Protein AF-A2DZ21-F1 (afdb_monomer)

Solvent-accessible surface area (backbone atoms only — not comparable to full-atom values): 14610 Å² total; per-residue (Å²): 139,81,92,77,82,85,80,80,89,77,79,64,68,68,58,52,56,53,51,53,53,52,51,54,50,20,52,50,53,37,51,51,51,54,60,37,44,77,71,43,37,62,43,46,65,75,61,48,60,78,74,46,68,87,89,44,76,90,49,50,71,54,42,56,50,52,19,24,50,53,34,34,73,74,72,30,28,34,68,45,75,46,66,68,90,70,67,92,84,60,72,46,36,32,35,78,42,71,76,56,80,78,60,90,86,55,80,74,96,55,55,74,63,52,50,50,42,52,49,55,53,50,51,52,53,47,54,25,58,80,45,78,47,43,43,45,53,68,58,54,48,54,55,40,46,75,70,71,50,58,66,75,30,90,68,54,34,60,75,68,54,49,58,56,51,39,32,59,38,27,42,30,35,80,41,80,42,90,46,99,89,56,78,41,47,35,40,30,77,15,72,44,34,60,71,72,60,30,68,67,51,48,51,53,51,53,49,39,71,72,54,80,63,67,75,76,75,76,77,89,73,82,82,81,82,85,84,78,82,85,85,80,88,78,83,85,86,81,89,134

Structure (mmCIF, N/CA/C/O backbone):
data_AF-A2DZ21-F1
#
_entry.id   AF-A2DZ21-F1
#
loop_
_atom_site.group_PDB
_atom_site.id
_atom_site.type_symbol
_atom_site.label_atom_id
_atom_site.label_alt_id
_atom_site.label_comp_id
_atom_site.label_asym_id
_atom_site.label_entity_id
_atom_site.label_seq_id
_atom_site.pdbx_PDB_ins_code
_atom_site.Cartn_x
_atom_site.Cartn_y
_atom_site.Cartn_z
_atom_site.occupancy
_atom_site.B_iso_or_equiv
_atom_site.auth_seq_id
_atom_site.auth_comp_id
_atom_site.auth_asym_id
_atom_site.auth_atom_id
_atom_site.pdbx_PDB_model_num
ATOM 1 N N . MET A 1 1 ? 34.499 -10.213 -68.257 1.00 45.97 1 MET A N 1
ATOM 2 C CA . MET A 1 1 ? 34.881 -9.469 -67.043 1.00 45.97 1 MET A CA 1
ATOM 3 C C . MET A 1 1 ? 33.578 -9.030 -66.427 1.00 45.97 1 MET A C 1
ATOM 5 O O . MET A 1 1 ? 32.872 -8.238 -67.033 1.00 45.97 1 MET A O 1
ATOM 9 N N . SER A 1 2 ? 33.196 -9.735 -65.372 1.00 48.12 2 SER A N 1
ATOM 10 C CA . SER A 1 2 ? 31.855 -9.756 -64.804 1.00 48.12 2 SER A CA 1
ATOM 11 C C . SER A 1 2 ? 31.962 -9.089 -63.439 1.00 48.12 2 SER A C 1
ATOM 13 O O . SER A 1 2 ? 32.503 -9.701 -62.523 1.00 48.12 2 SER A O 1
ATOM 15 N N . ASP A 1 3 ? 31.524 -7.838 -63.332 1.00 50.59 3 ASP A N 1
ATOM 16 C CA . ASP A 1 3 ? 31.421 -7.140 -62.050 1.00 50.59 3 ASP A CA 1
ATOM 17 C C . ASP A 1 3 ? 30.080 -7.517 -61.418 1.00 50.59 3 ASP A C 1
ATOM 19 O O . ASP A 1 3 ? 29.035 -6.959 -61.747 1.00 50.59 3 ASP A O 1
ATOM 23 N N . SER A 1 4 ? 30.117 -8.546 -60.574 1.00 53.34 4 SER A N 1
ATOM 24 C CA . SER A 1 4 ? 28.993 -9.013 -59.769 1.00 53.34 4 SER A CA 1
ATOM 25 C C . SER A 1 4 ? 29.069 -8.419 -58.363 1.00 53.34 4 SER A C 1
ATOM 27 O O . SER A 1 4 ? 29.960 -8.764 -57.590 1.00 53.34 4 SER A O 1
ATOM 29 N N . ASP A 1 5 ? 28.107 -7.545 -58.079 1.00 51.03 5 ASP A N 1
ATOM 30 C CA . ASP A 1 5 ? 27.344 -7.432 -56.833 1.00 51.03 5 ASP A CA 1
ATOM 31 C C . ASP A 1 5 ? 28.100 -7.492 -55.496 1.00 51.03 5 ASP A C 1
ATOM 33 O O . ASP A 1 5 ? 28.236 -8.537 -54.863 1.00 51.03 5 ASP A O 1
ATOM 37 N N . ALA A 1 6 ? 28.448 -6.308 -54.988 1.00 51.66 6 ALA A N 1
ATOM 38 C CA . ALA A 1 6 ? 28.613 -6.060 -53.560 1.00 51.66 6 ALA A CA 1
ATOM 39 C C . ALA A 1 6 ? 27.347 -5.364 -53.025 1.00 51.66 6 ALA A C 1
ATOM 41 O O . ALA A 1 6 ? 27.269 -4.137 -52.972 1.00 51.66 6 ALA A O 1
ATOM 42 N N . TYR A 1 7 ? 26.333 -6.148 -52.651 1.00 53.03 7 TYR A N 1
ATOM 43 C CA . TYR A 1 7 ? 25.253 -5.665 -51.788 1.00 53.03 7 TYR A CA 1
ATOM 44 C C . TYR A 1 7 ? 25.750 -5.713 -50.340 1.00 53.03 7 TYR A C 1
ATOM 46 O O . TYR A 1 7 ? 25.823 -6.777 -49.730 1.00 53.03 7 TYR A O 1
ATOM 54 N N . GLU A 1 8 ? 26.143 -4.556 -49.805 1.00 52.91 8 GLU A N 1
ATOM 55 C CA . GLU A 1 8 ? 26.471 -4.409 -48.389 1.00 52.91 8 GLU A CA 1
ATOM 56 C C . GLU A 1 8 ? 25.195 -4.429 -47.536 1.00 52.91 8 GLU A C 1
ATOM 58 O O . GLU A 1 8 ? 24.367 -3.516 -47.560 1.00 52.91 8 GLU A O 1
ATOM 63 N N . ASP A 1 9 ? 25.089 -5.497 -46.756 1.00 56.25 9 ASP A N 1
ATOM 64 C CA . ASP A 1 9 ? 24.193 -5.718 -45.630 1.00 56.25 9 ASP A CA 1
ATOM 65 C C . ASP A 1 9 ? 24.468 -4.701 -44.499 1.00 56.25 9 ASP A C 1
ATOM 67 O O . ASP A 1 9 ? 25.360 -4.881 -43.672 1.00 56.25 9 ASP A O 1
ATOM 71 N N . ARG A 1 10 ? 23.760 -3.562 -44.501 1.00 53.69 10 ARG A N 1
ATOM 72 C CA . ARG A 1 10 ? 23.851 -2.512 -43.454 1.00 53.69 10 ARG A CA 1
ATOM 73 C C . ARG A 1 10 ? 22.512 -2.212 -42.766 1.00 53.69 10 ARG A C 1
ATOM 75 O O . ARG A 1 10 ? 22.365 -1.163 -42.143 1.00 53.69 10 ARG A O 1
ATOM 82 N N . GLY A 1 11 ? 21.520 -3.092 -42.908 1.00 51.69 11 GLY A N 1
ATOM 83 C CA . GLY A 1 11 ? 20.150 -2.847 -42.441 1.00 51.69 11 GLY A CA 1
ATOM 84 C C . GLY A 1 11 ? 19.852 -3.255 -40.994 1.00 51.69 11 GLY A C 1
ATOM 85 O O . GLY A 1 11 ? 18.942 -2.685 -40.405 1.00 51.69 11 GLY A O 1
ATOM 86 N N . ASP A 1 12 ? 20.600 -4.201 -40.415 1.00 54.59 12 ASP A N 1
ATOM 87 C CA . ASP A 1 12 ? 20.153 -4.913 -39.199 1.00 54.59 12 ASP A CA 1
ATOM 88 C C . ASP A 1 12 ? 20.780 -4.397 -37.883 1.00 54.59 12 ASP A C 1
ATOM 90 O O . ASP A 1 12 ? 20.189 -4.481 -36.810 1.00 54.59 12 ASP A O 1
ATOM 94 N N . GLN A 1 13 ? 21.953 -3.755 -37.942 1.00 53.81 13 GLN A N 1
ATOM 95 C CA . GLN A 1 13 ? 22.676 -3.325 -36.729 1.00 53.81 13 GLN A CA 1
ATOM 96 C C . GLN A 1 13 ? 21.982 -2.183 -35.962 1.00 53.81 13 GLN A C 1
ATOM 98 O O . GLN A 1 13 ? 22.094 -2.090 -34.740 1.00 53.81 13 GLN A O 1
ATOM 103 N N . GLY A 1 14 ? 21.239 -1.314 -36.656 1.00 54.09 14 GLY A N 1
ATOM 104 C CA . GLY A 1 14 ? 20.561 -0.172 -36.030 1.00 54.09 14 GLY A CA 1
ATOM 105 C C . GLY A 1 14 ? 19.333 -0.556 -35.197 1.00 54.09 14 GLY A C 1
ATOM 106 O O . GLY A 1 14 ? 19.016 0.124 -34.217 1.00 54.09 14 GLY A O 1
ATOM 107 N N . ASP A 1 15 ? 18.664 -1.652 -35.555 1.00 58.44 15 ASP A N 1
ATOM 108 C CA . ASP A 1 15 ? 17.453 -2.115 -34.877 1.00 58.44 15 ASP A CA 1
ATOM 109 C C . ASP A 1 15 ? 17.785 -2.935 -33.622 1.00 58.44 15 ASP A C 1
ATOM 111 O O . ASP A 1 15 ? 17.082 -2.831 -32.612 1.00 58.44 15 ASP A O 1
ATOM 115 N N . GLU A 1 16 ? 18.883 -3.694 -33.631 1.00 58.50 16 GLU A N 1
ATOM 116 C CA . GLU A 1 16 ? 19.342 -4.459 -32.466 1.00 58.50 16 GLU A CA 1
ATOM 117 C C . GLU A 1 16 ? 19.862 -3.563 -31.332 1.00 58.50 16 GLU A C 1
ATOM 119 O O . GLU A 1 16 ? 19.495 -3.762 -30.170 1.00 58.50 16 GLU A O 1
ATOM 124 N N . GLU A 1 17 ? 20.644 -2.523 -31.642 1.00 61.12 17 GLU A N 1
ATOM 125 C CA . GLU A 1 17 ? 21.125 -1.570 -30.631 1.00 61.12 17 GLU A CA 1
ATOM 126 C C . GLU A 1 17 ? 19.971 -0.789 -29.983 1.00 61.12 17 GLU A C 1
ATOM 128 O O . GLU A 1 17 ? 19.960 -0.568 -28.765 1.00 61.12 17 GLU A O 1
ATOM 133 N N . GLN A 1 18 ? 18.955 -0.418 -30.772 1.00 59.88 18 GLN A N 1
ATOM 134 C CA . GLN A 1 18 ? 17.754 0.236 -30.251 1.00 59.88 18 GLN A CA 1
ATOM 135 C C . GLN A 1 18 ? 16.919 -0.703 -29.373 1.00 59.88 18 GLN A C 1
ATOM 137 O O . GLN A 1 18 ? 16.434 -0.271 -28.323 1.00 59.88 18 GLN A O 1
ATOM 142 N N . ARG A 1 19 ? 16.779 -1.983 -29.746 1.00 62.31 19 ARG A N 1
ATOM 143 C CA . ARG A 1 19 ? 16.097 -2.998 -28.921 1.00 62.31 19 ARG A CA 1
ATOM 144 C C . ARG A 1 19 ? 16.826 -3.225 -27.595 1.00 62.31 19 ARG A C 1
ATOM 146 O O . ARG A 1 19 ? 16.199 -3.170 -26.538 1.00 62.31 19 ARG A O 1
ATOM 153 N N . HIS A 1 20 ? 18.150 -3.369 -27.624 1.00 64.94 20 HIS A N 1
ATOM 154 C CA . HIS A 1 20 ? 18.951 -3.547 -26.412 1.00 64.94 20 HIS A CA 1
ATOM 155 C C . HIS A 1 20 ? 18.901 -2.336 -25.470 1.00 64.94 20 HIS A C 1
ATOM 157 O O . HIS A 1 20 ? 18.811 -2.511 -24.249 1.00 64.94 20 HIS A O 1
ATOM 163 N N . GLY A 1 21 ? 18.923 -1.110 -26.004 1.00 68.19 21 GLY A N 1
ATOM 164 C CA . GLY A 1 21 ? 18.783 0.107 -25.198 1.00 68.19 21 GLY A CA 1
ATOM 165 C C . GLY A 1 21 ? 17.425 0.200 -24.492 1.00 68.19 21 GLY A C 1
ATOM 166 O O . GLY A 1 21 ? 17.351 0.528 -23.302 1.00 68.19 21 GLY A O 1
ATOM 167 N N . ASP A 1 22 ? 16.358 -0.158 -25.203 1.00 76.44 22 ASP A N 1
ATOM 168 C CA . ASP A 1 22 ? 14.986 -0.169 -24.699 1.00 76.44 22 ASP A CA 1
ATOM 169 C C . ASP A 1 22 ? 14.760 -1.231 -23.598 1.00 76.44 22 ASP A C 1
ATOM 171 O O . ASP A 1 22 ? 14.058 -0.974 -22.608 1.00 76.44 22 ASP A O 1
ATOM 175 N N . ASP A 1 23 ? 15.377 -2.407 -23.727 1.00 83.12 23 ASP A N 1
ATOM 176 C CA . ASP A 1 23 ? 15.274 -3.499 -22.750 1.00 83.12 23 ASP A CA 1
ATOM 177 C C . ASP A 1 23 ? 16.036 -3.197 -21.454 1.00 83.12 23 ASP A C 1
ATOM 179 O O . ASP A 1 23 ? 15.557 -3.483 -20.345 1.00 83.12 23 ASP A O 1
ATOM 183 N N . GLN A 1 24 ? 17.201 -2.552 -21.562 1.00 85.81 24 GLN A N 1
ATOM 184 C CA . GLN A 1 24 ? 17.959 -2.088 -20.399 1.00 85.81 24 GLN A CA 1
ATOM 185 C C . GLN A 1 24 ? 17.197 -1.016 -19.615 1.00 85.81 24 GLN A C 1
ATOM 187 O O . GLN A 1 24 ? 17.168 -1.055 -18.378 1.00 85.81 24 GLN A O 1
ATOM 192 N N . GLU A 1 25 ? 16.555 -0.072 -20.308 1.00 86.75 25 GLU A N 1
ATOM 193 C CA . GLU A 1 25 ? 15.729 0.952 -19.667 1.00 86.75 25 GLU A CA 1
ATOM 194 C C . GLU A 1 25 ? 14.508 0.329 -18.978 1.00 86.75 25 GLU A C 1
ATOM 196 O O . GLU A 1 25 ? 14.240 0.611 -17.806 1.00 86.75 25 GLU A O 1
ATOM 201 N N . THR A 1 26 ? 13.818 -0.582 -19.669 1.00 90.19 26 THR A N 1
ATOM 202 C CA . THR A 1 26 ? 12.677 -1.333 -19.128 1.00 90.19 26 THR A CA 1
ATOM 203 C C . THR A 1 26 ? 13.064 -2.079 -17.848 1.00 90.19 26 THR A C 1
ATOM 205 O O . THR A 1 26 ? 12.399 -1.945 -16.816 1.00 90.19 26 THR A O 1
ATOM 208 N N . SER A 1 27 ? 14.201 -2.779 -17.871 1.00 91.62 27 SER A N 1
ATOM 209 C CA . SER A 1 27 ? 14.750 -3.488 -16.710 1.00 91.62 27 SER A CA 1
ATOM 210 C C . SER A 1 27 ? 15.087 -2.543 -15.552 1.00 91.62 27 SER A C 1
ATOM 212 O O . SER A 1 27 ? 14.857 -2.865 -14.383 1.00 91.62 27 SER A O 1
ATOM 214 N N . ARG A 1 28 ? 15.620 -1.351 -15.846 1.00 92.00 28 ARG A N 1
ATOM 215 C CA . ARG A 1 28 ? 15.943 -0.337 -14.832 1.00 92.00 28 ARG A CA 1
ATOM 216 C C . ARG A 1 28 ? 14.681 0.195 -14.152 1.00 92.00 28 ARG A C 1
ATOM 218 O O . ARG A 1 28 ? 14.656 0.303 -12.925 1.00 92.00 28 ARG A O 1
ATOM 225 N N . VAL A 1 29 ? 13.628 0.471 -14.924 1.00 93.25 29 VAL A N 1
ATOM 226 C CA . VAL A 1 29 ? 12.321 0.882 -14.389 1.00 93.25 29 VAL A CA 1
ATOM 227 C C . VAL A 1 29 ? 11.718 -0.228 -13.526 1.00 93.25 29 VAL A C 1
ATOM 229 O O . VAL A 1 29 ? 11.304 0.046 -12.400 1.00 93.25 29 VAL A O 1
ATOM 232 N N . ALA A 1 30 ? 11.742 -1.483 -13.984 1.00 94.75 30 ALA A N 1
ATOM 233 C CA . ALA A 1 30 ? 11.252 -2.624 -13.209 1.00 94.75 30 ALA A CA 1
ATOM 234 C C . ALA A 1 30 ? 11.970 -2.758 -11.850 1.00 94.75 30 ALA A C 1
ATOM 236 O O . ALA A 1 30 ? 11.318 -2.823 -10.805 1.00 94.75 30 ALA A O 1
ATOM 237 N N . ARG A 1 31 ? 13.310 -2.699 -11.830 1.00 94.88 31 ARG A N 1
ATOM 238 C CA . ARG A 1 31 ? 14.106 -2.731 -10.585 1.00 94.88 31 ARG A CA 1
ATOM 239 C C . ARG A 1 31 ? 13.798 -1.559 -9.659 1.00 94.88 31 ARG A C 1
ATOM 241 O O . ARG A 1 31 ? 13.741 -1.742 -8.445 1.00 94.88 31 ARG A O 1
ATOM 248 N N . PHE A 1 32 ? 13.577 -0.367 -10.210 1.00 95.19 32 PHE A N 1
ATOM 249 C CA . PHE A 1 32 ? 13.201 0.800 -9.415 1.00 95.19 32 PHE A CA 1
ATOM 250 C C . PHE A 1 32 ? 11.855 0.599 -8.707 1.00 95.19 32 PHE A C 1
ATOM 252 O O . PHE A 1 32 ? 11.738 0.893 -7.516 1.00 95.19 32 PHE A O 1
ATOM 259 N N . PHE A 1 33 ? 10.861 0.039 -9.401 1.00 95.56 33 PHE A N 1
ATOM 260 C CA . PHE A 1 33 ? 9.581 -0.319 -8.789 1.00 95.56 33 PHE A CA 1
ATOM 261 C C . PHE A 1 33 ? 9.731 -1.404 -7.719 1.00 95.56 33 PHE A C 1
ATOM 263 O O . PHE A 1 33 ? 9.149 -1.268 -6.644 1.00 95.56 33 PHE A O 1
ATOM 270 N N . LEU A 1 34 ? 10.547 -2.435 -7.958 1.00 94.94 34 LEU A N 1
ATOM 271 C CA . LEU A 1 34 ? 10.841 -3.465 -6.955 1.00 94.94 34 LEU A CA 1
ATOM 272 C C . LEU A 1 34 ? 11.493 -2.871 -5.701 1.00 94.94 34 LEU A C 1
ATOM 274 O O . LEU A 1 34 ? 11.076 -3.184 -4.587 1.00 94.94 34 LEU A O 1
ATOM 278 N N . TYR A 1 35 ? 12.457 -1.964 -5.872 1.00 94.44 35 TYR A N 1
ATOM 279 C CA . TYR A 1 35 ? 13.090 -1.247 -4.766 1.00 94.44 35 TYR A CA 1
ATOM 280 C C . TYR A 1 35 ? 12.068 -0.437 -3.959 1.00 94.44 35 TYR A C 1
ATOM 282 O O . TYR A 1 35 ? 12.014 -0.562 -2.738 1.00 94.44 35 TYR A O 1
ATOM 290 N N . LYS A 1 36 ? 11.199 0.331 -4.630 1.00 93.88 36 LYS A N 1
ATOM 291 C CA . LYS A 1 36 ? 10.139 1.114 -3.969 1.00 93.88 36 LYS A CA 1
ATOM 292 C C . LYS A 1 36 ? 9.085 0.247 -3.286 1.00 93.88 36 LYS A C 1
ATOM 294 O O . LYS A 1 36 ? 8.549 0.637 -2.251 1.00 93.88 36 LYS A O 1
ATOM 299 N N . ASN A 1 37 ? 8.830 -0.946 -3.815 1.00 92.00 37 ASN A N 1
ATOM 300 C CA . ASN A 1 37 ? 7.878 -1.880 -3.232 1.00 92.00 37 ASN A CA 1
ATOM 301 C C . ASN A 1 37 ? 8.381 -2.547 -1.943 1.00 92.00 37 ASN A C 1
ATOM 303 O O . ASN A 1 37 ? 7.545 -2.986 -1.159 1.00 92.00 37 ASN A O 1
ATOM 307 N N . ARG A 1 38 ? 9.695 -2.567 -1.663 1.00 89.25 38 ARG A N 1
ATOM 308 C CA . ARG A 1 38 ? 10.215 -3.049 -0.365 1.00 89.25 38 ARG A CA 1
ATOM 309 C C . ARG A 1 38 ? 9.608 -2.283 0.812 1.00 89.25 38 ARG A C 1
ATOM 311 O O . ARG A 1 38 ? 9.273 -2.880 1.822 1.00 89.25 38 ARG A O 1
ATOM 318 N N . GLU A 1 39 ? 9.401 -0.982 0.633 1.00 88.50 39 GLU A N 1
ATOM 319 C CA . GLU A 1 39 ? 8.750 -0.092 1.606 1.00 88.50 39 GLU A CA 1
ATOM 320 C C . GLU A 1 39 ? 7.275 0.182 1.257 1.00 88.50 39 GLU A C 1
ATOM 322 O O . GLU A 1 39 ? 6.647 1.066 1.834 1.00 88.50 39 GLU A O 1
ATOM 327 N N . ARG A 1 40 ? 6.715 -0.541 0.276 1.00 90.12 40 ARG A N 1
ATOM 328 C CA . ARG A 1 40 ? 5.345 -0.365 -0.242 1.00 90.12 40 ARG A CA 1
ATOM 329 C C . ARG A 1 40 ? 5.007 1.070 -0.677 1.00 90.12 40 ARG A C 1
ATOM 331 O O . ARG A 1 40 ? 3.835 1.439 -0.746 1.00 90.12 40 ARG A O 1
ATOM 338 N N . LEU A 1 41 ? 6.007 1.867 -1.049 1.00 91.06 41 LEU A N 1
ATOM 339 C CA . LEU A 1 41 ? 5.811 3.264 -1.429 1.00 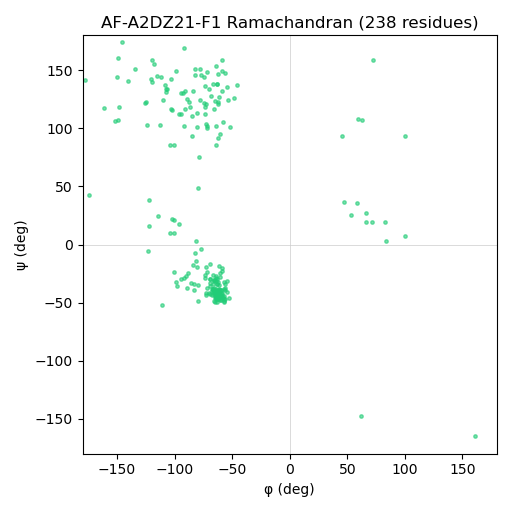91.06 41 LEU A CA 1
ATOM 340 C C . LEU A 1 41 ? 5.245 3.411 -2.841 1.00 91.06 41 LEU A C 1
ATOM 342 O O . LEU A 1 41 ? 5.584 2.658 -3.759 1.00 91.06 41 LEU A O 1
ATOM 346 N N . SER A 1 42 ? 4.420 4.442 -3.020 1.00 92.25 42 SER A N 1
ATOM 347 C CA . SER A 1 42 ? 3.986 4.885 -4.339 1.00 92.25 42 SER A CA 1
ATOM 348 C C . SER A 1 42 ? 5.077 5.699 -5.047 1.00 92.25 42 SER A C 1
ATOM 350 O O . SER A 1 42 ? 5.916 6.368 -4.438 1.00 92.25 42 SER A O 1
ATOM 352 N N . VAL A 1 43 ? 5.070 5.632 -6.372 1.00 92.44 43 VAL A N 1
ATOM 353 C CA . VAL A 1 43 ? 6.009 6.288 -7.277 1.00 92.44 43 VAL A CA 1
ATOM 354 C C . VAL A 1 43 ? 5.280 7.392 -8.026 1.00 92.44 43 VAL A C 1
ATOM 356 O O . VAL A 1 43 ? 4.278 7.157 -8.699 1.00 92.44 43 VAL A O 1
ATOM 359 N N . LYS A 1 44 ? 5.797 8.618 -7.949 1.00 90.88 44 LYS A N 1
ATOM 360 C CA . LYS A 1 44 ? 5.285 9.747 -8.736 1.00 90.88 44 LYS A CA 1
ATOM 361 C C . LYS A 1 44 ? 5.889 9.715 -10.136 1.00 90.88 44 LYS A C 1
ATOM 363 O O . LYS A 1 44 ? 7.082 9.456 -10.288 1.00 90.88 44 LYS A O 1
ATOM 368 N N . ARG A 1 45 ? 5.132 10.127 -11.159 1.00 86.88 45 ARG A N 1
ATOM 369 C CA . ARG A 1 45 ? 5.659 10.246 -12.538 1.00 86.88 45 ARG A CA 1
ATOM 370 C C . ARG A 1 45 ? 6.917 11.119 -12.649 1.00 86.88 45 ARG A C 1
ATOM 372 O O . ARG A 1 45 ? 7.783 10.844 -13.471 1.00 86.88 45 ARG A O 1
ATOM 379 N N . ALA A 1 46 ? 7.061 12.140 -11.802 1.00 85.88 46 ALA A N 1
ATOM 380 C CA . ALA A 1 46 ? 8.272 12.963 -11.752 1.00 85.88 46 ALA A CA 1
ATOM 381 C C . ALA A 1 46 ? 9.528 12.168 -11.346 1.00 85.88 46 ALA A C 1
ATOM 383 O O . ALA A 1 46 ? 10.602 12.436 -11.871 1.00 85.88 46 ALA A O 1
ATOM 384 N N . GLN A 1 47 ? 9.391 11.169 -10.467 1.00 89.12 47 GLN A N 1
ATOM 385 C CA . GLN A 1 47 ? 10.499 10.308 -10.039 1.00 89.12 47 GLN A CA 1
ATOM 386 C C . GLN A 1 47 ? 10.908 9.320 -11.134 1.00 89.12 47 GLN A C 1
ATOM 388 O O . GLN A 1 47 ? 12.061 8.920 -11.194 1.00 89.12 47 GLN A O 1
ATOM 393 N N . LEU A 1 48 ? 10.001 8.956 -12.044 1.00 87.88 48 LEU A N 1
ATOM 394 C CA . LEU A 1 48 ? 10.364 8.116 -13.188 1.00 87.88 48 LEU A CA 1
ATOM 395 C C . LEU A 1 48 ? 11.322 8.842 -14.139 1.00 87.88 48 LEU A C 1
ATOM 397 O O . LEU A 1 48 ? 12.214 8.214 -14.698 1.00 87.88 48 LEU A O 1
ATOM 401 N N . LYS A 1 49 ? 11.218 10.175 -14.255 1.00 82.94 49 LYS A N 1
ATOM 402 C CA . LYS A 1 49 ? 12.113 10.974 -15.110 1.00 82.94 49 LYS A CA 1
ATOM 403 C C . LYS A 1 49 ? 13.591 10.874 -14.715 1.00 82.94 49 LYS A C 1
ATOM 405 O O . LYS A 1 49 ? 14.436 11.135 -15.558 1.00 82.94 49 LYS A O 1
ATOM 410 N N . THR A 1 50 ? 13.911 10.543 -13.461 1.00 84.38 50 THR A N 1
ATOM 411 C CA . THR A 1 50 ? 15.309 10.392 -13.016 1.00 84.38 50 THR A CA 1
ATOM 412 C C . THR A 1 50 ? 15.881 9.013 -13.324 1.00 84.38 50 THR A C 1
ATOM 414 O O . THR A 1 50 ? 17.091 8.833 -13.277 1.00 84.38 50 THR A O 1
ATOM 417 N N . VAL A 1 51 ? 15.017 8.033 -13.589 1.00 85.38 51 VAL A N 1
ATOM 418 C CA . VAL A 1 51 ? 15.398 6.641 -13.865 1.00 85.38 51 VAL A CA 1
ATOM 419 C C . VAL A 1 51 ? 15.410 6.369 -15.371 1.00 85.38 51 VAL A C 1
ATOM 421 O O . VAL A 1 51 ? 16.216 5.571 -15.850 1.00 85.38 51 VAL A O 1
ATOM 424 N N . MET A 1 52 ? 14.530 7.052 -16.101 1.00 83.31 52 MET A N 1
ATOM 425 C CA . MET A 1 52 ? 14.397 6.982 -17.552 1.00 83.31 52 MET A CA 1
ATOM 426 C C . MET A 1 52 ? 15.411 7.881 -18.264 1.00 83.31 52 MET A C 1
ATOM 428 O O . MET A 1 52 ? 15.812 8.926 -17.744 1.00 83.31 52 MET A O 1
ATOM 432 N N . ASN A 1 53 ? 15.809 7.494 -19.472 1.00 75.38 53 ASN A N 1
ATOM 433 C CA . ASN A 1 53 ? 16.739 8.276 -20.278 1.00 75.38 53 ASN A CA 1
ATOM 434 C C . ASN A 1 53 ? 16.034 9.526 -20.842 1.00 75.38 53 ASN A C 1
ATOM 436 O O . ASN A 1 53 ? 14.910 9.465 -21.341 1.00 75.38 53 ASN A O 1
ATOM 440 N N . LYS A 1 54 ? 16.710 10.683 -20.786 1.00 65.69 54 LYS A N 1
ATOM 441 C CA . LYS A 1 54 ? 16.156 11.994 -21.193 1.00 65.69 54 LYS A CA 1
ATOM 442 C C . LYS A 1 54 ? 15.757 12.078 -22.676 1.00 65.69 54 LYS A C 1
ATOM 444 O O . LYS A 1 54 ? 15.026 12.987 -23.050 1.00 65.69 54 LYS A O 1
ATOM 449 N N . SER A 1 55 ? 16.254 11.174 -23.518 1.00 56.72 55 SER A N 1
ATOM 450 C CA . SER A 1 55 ? 16.054 11.190 -24.972 1.00 56.72 55 SER A CA 1
ATOM 451 C C . SER A 1 55 ? 14.727 10.577 -25.433 1.00 56.72 55 SER A C 1
ATOM 453 O O . SER A 1 55 ? 14.404 10.682 -26.612 1.00 56.72 55 SER A O 1
ATOM 455 N N . VAL A 1 56 ? 13.938 9.963 -24.540 1.00 55.97 56 VAL A N 1
ATOM 456 C CA . VAL A 1 56 ? 12.792 9.116 -24.931 1.00 55.97 56 VAL A CA 1
ATOM 457 C C . VAL A 1 56 ? 11.459 9.599 -24.340 1.00 55.97 56 VAL A C 1
ATOM 459 O O . VAL A 1 56 ? 10.581 8.825 -23.952 1.00 55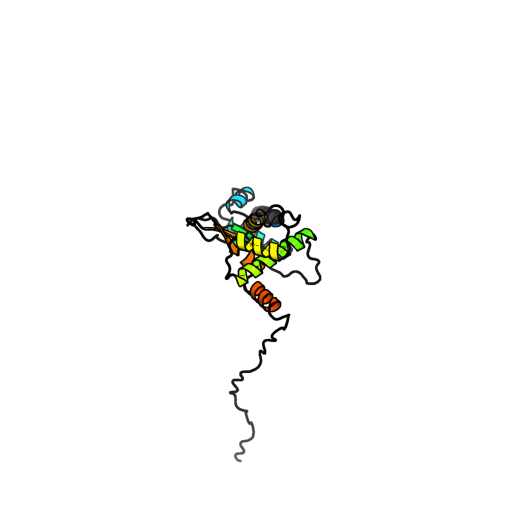.97 56 VAL A O 1
ATOM 462 N N . ASP A 1 57 ? 11.273 10.917 -24.283 1.00 54.81 57 ASP A N 1
ATOM 463 C CA . ASP A 1 57 ? 10.094 11.540 -23.675 1.00 54.81 57 ASP A CA 1
ATOM 464 C C . ASP A 1 57 ? 8.759 11.141 -24.337 1.00 54.81 57 ASP A C 1
ATOM 466 O O . ASP A 1 57 ? 7.741 11.061 -23.645 1.00 54.81 57 ASP A O 1
ATOM 470 N N . SER A 1 58 ? 8.768 10.794 -25.629 1.00 55.09 58 SER A N 1
ATOM 471 C CA . SER A 1 58 ? 7.594 10.327 -26.380 1.00 55.09 58 SER A CA 1
ATOM 472 C C . SER A 1 58 ? 7.242 8.845 -26.165 1.00 55.09 58 SER A C 1
ATOM 474 O O . SER A 1 58 ? 6.089 8.473 -26.378 1.00 55.09 58 SER A O 1
ATOM 476 N N . LYS A 1 59 ? 8.167 7.995 -25.679 1.00 61.34 59 LYS A N 1
ATOM 477 C CA . LYS A 1 59 ? 7.909 6.555 -25.422 1.00 61.34 59 LYS A CA 1
ATOM 478 C C . LYS A 1 59 ? 7.723 6.217 -23.937 1.00 61.34 59 LYS A C 1
ATOM 480 O O . LYS A 1 59 ? 7.640 5.042 -23.582 1.00 61.34 59 LYS A O 1
ATOM 485 N N . LYS A 1 60 ? 7.595 7.214 -23.052 1.00 60.72 60 LYS A N 1
ATOM 486 C CA . LYS A 1 60 ? 7.522 7.009 -21.590 1.00 60.72 60 LYS A CA 1
ATOM 487 C C . LYS A 1 60 ? 6.458 6.007 -21.139 1.00 60.72 60 LYS A C 1
ATOM 489 O O . LYS A 1 60 ? 6.735 5.114 -20.341 1.00 60.72 60 LYS A O 1
ATOM 494 N N . ASN A 1 61 ? 5.250 6.123 -21.690 1.00 62.69 61 ASN A N 1
ATOM 495 C CA . ASN A 1 61 ? 4.157 5.199 -21.380 1.00 62.69 61 ASN A CA 1
ATOM 496 C C . ASN A 1 61 ? 4.431 3.779 -21.895 1.00 62.69 61 ASN A C 1
ATOM 498 O O . ASN A 1 61 ? 3.910 2.821 -21.331 1.00 62.69 61 ASN A O 1
ATOM 502 N N . ASN A 1 62 ? 5.246 3.632 -22.940 1.00 81.88 62 ASN A N 1
ATOM 503 C CA . ASN A 1 62 ? 5.606 2.332 -23.487 1.00 81.88 62 ASN A CA 1
ATOM 504 C C . ASN A 1 62 ? 6.584 1.598 -22.554 1.00 81.88 62 ASN A C 1
ATOM 506 O O . ASN A 1 62 ? 6.363 0.440 -22.219 1.00 81.88 62 ASN A O 1
ATOM 510 N N . VAL A 1 63 ? 7.595 2.293 -22.020 1.00 87.75 63 VAL A N 1
ATOM 511 C CA . VAL A 1 63 ? 8.569 1.693 -21.085 1.00 87.75 63 VAL A CA 1
ATOM 512 C C . VAL A 1 63 ? 7.896 1.198 -19.802 1.00 87.75 63 VAL A C 1
ATOM 514 O O . VAL A 1 63 ? 8.148 0.075 -19.378 1.00 87.75 63 VAL A O 1
ATOM 517 N N . VAL A 1 64 ? 6.998 1.986 -19.198 1.00 90.62 64 VAL A N 1
ATOM 518 C CA . VAL A 1 64 ? 6.288 1.561 -17.974 1.00 90.62 64 VAL A CA 1
ATOM 519 C C . VAL A 1 64 ? 5.382 0.356 -18.244 1.00 90.62 64 VAL A C 1
ATOM 521 O O . VAL A 1 64 ? 5.345 -0.569 -17.435 1.00 90.62 64 VAL A O 1
ATOM 524 N N . LYS A 1 65 ? 4.687 0.324 -19.390 1.00 91.75 65 LYS A N 1
ATOM 525 C CA . LYS A 1 65 ? 3.862 -0.827 -19.791 1.00 91.75 65 LYS A CA 1
ATOM 526 C C . LYS A 1 65 ? 4.705 -2.084 -20.004 1.00 91.75 65 LYS A C 1
ATOM 528 O O . LYS A 1 65 ? 4.353 -3.127 -19.461 1.00 91.75 65 LYS A O 1
ATOM 533 N N . ARG A 1 66 ? 5.833 -1.977 -20.716 1.00 91.62 66 ARG A N 1
ATOM 534 C CA . ARG A 1 66 ? 6.782 -3.088 -20.900 1.00 91.62 66 ARG A CA 1
ATOM 535 C C . ARG A 1 66 ? 7.346 -3.579 -19.569 1.00 91.62 66 ARG A C 1
ATOM 537 O O . ARG A 1 66 ? 7.371 -4.778 -19.327 1.00 91.62 66 ARG A O 1
ATOM 544 N N . ALA A 1 67 ? 7.711 -2.665 -18.668 1.00 93.38 67 ALA A N 1
ATOM 545 C CA . ALA A 1 67 ? 8.205 -3.021 -17.340 1.00 93.38 67 ALA A CA 1
ATOM 546 C C . ALA A 1 67 ? 7.125 -3.733 -16.513 1.00 93.38 67 ALA A C 1
ATOM 548 O O . ALA A 1 67 ? 7.422 -4.704 -15.824 1.00 93.38 67 ALA A O 1
ATOM 549 N N . SER A 1 68 ? 5.866 -3.291 -16.607 1.00 94.69 68 SER A N 1
ATOM 550 C CA . SER A 1 68 ? 4.746 -3.981 -15.965 1.00 94.69 68 SER A CA 1
ATOM 551 C C . SER A 1 68 ? 4.534 -5.382 -16.536 1.00 94.69 68 SER A C 1
ATOM 553 O O . SER A 1 68 ? 4.301 -6.297 -15.759 1.00 94.69 68 SER A O 1
ATOM 555 N N . ALA A 1 69 ? 4.615 -5.557 -17.859 1.00 93.88 69 ALA A N 1
ATOM 556 C CA . ALA A 1 69 ? 4.480 -6.866 -18.497 1.00 93.88 69 ALA A CA 1
ATOM 557 C C . ALA A 1 69 ? 5.605 -7.817 -18.057 1.00 93.88 69 ALA A C 1
ATOM 559 O O . ALA A 1 69 ? 5.328 -8.923 -17.602 1.00 93.88 69 ALA A O 1
ATOM 560 N N . MET A 1 70 ? 6.853 -7.337 -18.069 1.00 94.00 70 MET A N 1
ATOM 561 C CA . MET A 1 70 ? 8.021 -8.079 -17.588 1.00 94.00 70 MET A CA 1
ATOM 562 C C . MET A 1 70 ? 7.856 -8.521 -16.126 1.00 94.00 70 MET A C 1
ATOM 564 O O . MET A 1 70 ? 8.108 -9.677 -15.792 1.00 94.00 70 MET A O 1
ATOM 568 N N . LEU A 1 71 ? 7.413 -7.625 -15.237 1.00 94.56 71 LEU A N 1
ATOM 569 C CA . LEU A 1 71 ? 7.173 -7.949 -13.825 1.00 94.56 71 LEU A CA 1
ATOM 570 C C . LEU A 1 71 ? 6.011 -8.934 -13.631 1.00 94.56 71 LEU A C 1
ATOM 572 O O . LEU A 1 71 ? 6.050 -9.762 -12.717 1.00 94.56 71 LEU A O 1
ATOM 576 N N . GLN A 1 72 ? 4.988 -8.861 -14.480 1.00 93.75 72 GLN A N 1
ATOM 577 C CA . GLN A 1 72 ? 3.819 -9.731 -14.397 1.00 93.75 72 GLN A CA 1
ATOM 578 C C . GLN A 1 72 ? 4.164 -11.152 -14.849 1.00 93.75 72 GLN A C 1
ATOM 580 O O . GLN A 1 72 ? 3.769 -12.116 -14.194 1.00 93.75 72 GLN A O 1
ATOM 585 N N . GLU A 1 73 ? 4.943 -11.280 -15.921 1.00 91.50 73 GLU A N 1
ATOM 586 C CA . GLU A 1 73 ? 5.428 -12.559 -16.437 1.00 91.50 73 GLU A CA 1
ATOM 587 C C . GLU A 1 73 ? 6.387 -13.238 -15.453 1.00 91.50 73 GLU A C 1
ATOM 589 O O . GLU A 1 73 ? 6.197 -14.401 -15.105 1.00 91.50 73 GLU A O 1
ATOM 594 N N . THR A 1 74 ? 7.374 -12.495 -14.944 1.00 91.31 74 THR A N 1
ATOM 595 C CA . THR A 1 74 ? 8.459 -13.064 -14.128 1.00 91.31 74 THR A CA 1
ATOM 596 C C . THR A 1 74 ? 8.100 -13.251 -12.654 1.00 91.31 74 THR A C 1
ATOM 598 O O . THR A 1 74 ? 8.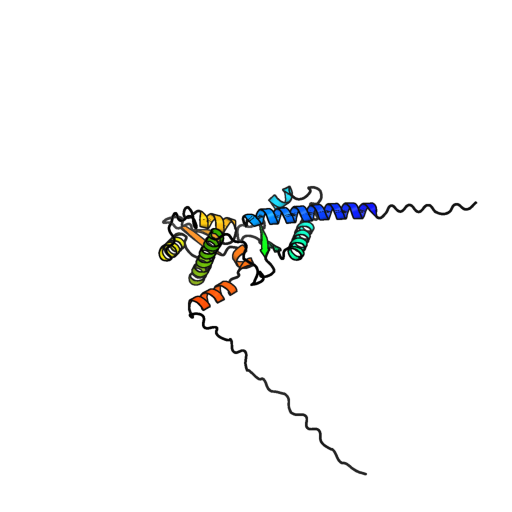499 -14.241 -12.048 1.00 91.31 74 THR A O 1
ATOM 601 N N . LEU A 1 75 ? 7.366 -12.307 -12.051 1.00 89.62 75 LEU A N 1
ATOM 602 C CA . LEU A 1 75 ? 7.117 -12.265 -10.601 1.00 89.62 75 LEU A CA 1
ATOM 603 C C . LEU A 1 75 ? 5.625 -12.263 -10.233 1.00 89.62 75 LEU A C 1
ATOM 605 O O . LEU A 1 75 ? 5.283 -12.301 -9.046 1.00 89.62 75 LEU A O 1
ATOM 609 N N . GLY A 1 76 ? 4.728 -12.188 -11.223 1.00 90.50 76 GLY A N 1
ATOM 610 C CA . GLY A 1 76 ? 3.292 -12.017 -10.987 1.00 90.50 76 GLY A CA 1
ATOM 611 C C . GLY A 1 76 ? 2.941 -10.660 -10.369 1.00 90.50 76 GLY A C 1
ATOM 612 O O . GLY A 1 76 ? 1.956 -10.563 -9.635 1.00 90.50 76 GLY A O 1
ATOM 613 N N . LEU A 1 77 ? 3.760 -9.628 -10.608 1.00 92.81 77 LEU A N 1
ATOM 614 C CA . LEU A 1 77 ? 3.548 -8.269 -10.105 1.00 92.81 77 LEU A CA 1
ATOM 615 C C . LEU A 1 77 ? 3.139 -7.329 -11.239 1.00 92.81 77 LEU A C 1
ATOM 617 O O . LEU A 1 77 ? 3.741 -7.334 -12.304 1.00 92.81 77 LEU A O 1
ATOM 621 N N . LYS A 1 78 ? 2.162 -6.464 -10.991 1.00 94.62 78 LYS A N 1
ATOM 622 C CA . LYS A 1 78 ? 1.644 -5.499 -11.963 1.00 94.62 78 LYS A CA 1
ATOM 623 C C . LYS A 1 78 ? 1.825 -4.079 -11.447 1.00 94.62 78 LYS A C 1
ATOM 625 O O . LYS A 1 78 ? 1.620 -3.812 -10.263 1.00 94.62 78 LYS A O 1
ATOM 630 N N . ILE A 1 79 ? 2.196 -3.153 -12.329 1.00 94.69 79 ILE A N 1
ATOM 631 C CA . ILE A 1 79 ? 2.224 -1.726 -12.000 1.00 94.69 79 ILE A CA 1
ATOM 632 C C . ILE A 1 79 ? 0.795 -1.196 -12.124 1.00 94.69 79 ILE A C 1
ATOM 634 O O . ILE A 1 79 ? 0.231 -1.144 -13.216 1.00 94.69 79 ILE A O 1
ATOM 638 N N . HIS A 1 80 ? 0.214 -0.799 -10.998 1.00 93.56 80 HIS A N 1
ATOM 639 C CA . HIS A 1 80 ? -1.076 -0.133 -10.941 1.00 93.56 80 HIS A CA 1
ATOM 640 C C . HIS A 1 80 ? -0.876 1.382 -10.923 1.00 93.56 80 HIS A C 1
ATOM 642 O O . HIS A 1 80 ? -0.084 1.903 -10.138 1.00 93.56 80 HIS A O 1
ATOM 648 N N . GLU A 1 81 ? -1.589 2.091 -11.793 1.00 91.94 81 GLU A N 1
ATOM 649 C CA . GLU A 1 81 ? -1.623 3.549 -11.820 1.00 91.94 81 GLU A CA 1
ATOM 650 C C . GLU A 1 81 ? -2.972 4.031 -11.294 1.00 91.94 81 GLU A C 1
ATOM 652 O O . GLU A 1 81 ? -4.013 3.582 -11.763 1.00 91.94 81 GLU A O 1
ATOM 657 N N . TYR A 1 82 ? -2.945 4.993 -10.373 1.00 89.44 82 TYR A N 1
ATOM 658 C CA . TYR A 1 82 ? -4.149 5.648 -9.887 1.00 89.44 82 TYR A CA 1
ATOM 659 C C . TYR A 1 82 ? -3.965 7.167 -9.832 1.00 89.44 82 TYR A C 1
ATOM 661 O O . TYR A 1 82 ? -2.859 7.691 -9.649 1.00 89.44 82 TYR A O 1
ATOM 669 N N . VAL A 1 83 ? -5.068 7.893 -9.993 1.00 87.19 83 VAL A N 1
ATOM 670 C CA . VAL A 1 83 ? -5.113 9.346 -9.817 1.00 87.19 83 VAL A CA 1
ATOM 671 C C . VAL A 1 83 ? -5.752 9.612 -8.458 1.00 87.19 83 VAL A C 1
ATOM 673 O O . VAL A 1 83 ? -6.915 9.256 -8.274 1.00 87.19 83 VAL A O 1
ATOM 676 N N . PRO A 1 84 ? -5.027 10.203 -7.492 1.00 81.75 84 PRO A N 1
ATOM 677 C CA . PRO A 1 84 ? -5.622 10.546 -6.210 1.00 81.75 84 PRO A CA 1
ATOM 678 C C . PRO A 1 84 ? -6.805 11.491 -6.398 1.00 81.75 84 PRO A C 1
ATOM 680 O O . PRO A 1 84 ? -6.696 12.500 -7.096 1.00 81.75 84 PRO A O 1
ATOM 683 N N . GLU A 1 85 ? -7.922 11.181 -5.746 1.00 76.19 85 GLU A N 1
ATOM 684 C CA . GLU A 1 85 ? -9.078 12.070 -5.710 1.00 76.19 85 GLU A CA 1
ATOM 685 C C . GLU A 1 85 ? -8.703 13.389 -5.030 1.00 76.19 85 GLU A C 1
ATOM 687 O O . GLU A 1 85 ? -8.247 13.407 -3.881 1.00 76.19 85 GLU A O 1
ATOM 692 N N . GLY A 1 86 ? -8.894 14.504 -5.730 1.00 67.75 86 GLY A N 1
ATOM 693 C CA . GLY A 1 86 ? -8.529 15.817 -5.220 1.00 67.75 86 GLY A CA 1
ATOM 694 C C . GLY A 1 86 ? -8.387 16.867 -6.312 1.00 67.75 86 GLY A C 1
ATOM 695 O O . GLY A 1 86 ? -8.869 16.703 -7.432 1.00 67.75 86 GLY A O 1
ATOM 696 N N . LYS A 1 87 ? -7.746 17.984 -5.948 1.00 54.59 87 LYS A N 1
ATOM 697 C CA . LYS A 1 87 ? -7.616 19.200 -6.765 1.00 54.59 87 LYS A CA 1
ATOM 698 C C . LYS A 1 87 ? -7.232 18.873 -8.217 1.00 54.59 87 LYS A C 1
ATOM 700 O O . LYS A 1 87 ? -6.359 18.039 -8.476 1.00 54.59 87 LYS A O 1
ATOM 705 N N . LYS A 1 88 ? -7.875 19.565 -9.165 1.00 58.25 88 LYS A N 1
ATOM 706 C CA . LYS A 1 88 ? -7.563 19.483 -10.600 1.00 58.25 88 LYS A CA 1
ATOM 707 C C . LYS A 1 88 ? -6.047 19.634 -10.802 1.00 58.25 88 LYS A C 1
ATOM 709 O O . LYS A 1 88 ? -5.463 20.596 -10.311 1.00 58.25 88 LYS A O 1
ATOM 714 N N . GLY A 1 89 ? -5.420 18.677 -11.491 1.00 64.69 89 GLY A N 1
ATOM 715 C CA . GLY A 1 89 ? -3.972 18.672 -11.755 1.00 64.69 89 GLY A CA 1
ATOM 716 C C . GLY A 1 89 ? -3.124 17.771 -10.847 1.00 64.69 89 GLY A C 1
ATOM 717 O O . GLY A 1 89 ? -1.898 17.807 -10.942 1.00 64.69 89 GLY A O 1
ATOM 718 N N . THR A 1 90 ? -3.732 16.950 -9.984 1.00 71.06 90 THR A N 1
ATOM 719 C CA . THR A 1 90 ? -2.976 15.994 -9.159 1.00 71.06 90 THR A CA 1
ATOM 720 C C . THR A 1 90 ? -2.306 14.945 -10.053 1.00 71.06 90 THR A C 1
ATOM 722 O O . THR A 1 90 ? -2.968 14.270 -10.840 1.00 71.06 90 THR A O 1
ATOM 725 N N . SER A 1 91 ? -0.978 14.814 -9.959 1.00 79.12 91 SER A N 1
ATOM 726 C CA . SER A 1 91 ? -0.234 13.830 -10.748 1.00 79.12 91 SER A CA 1
ATOM 727 C C . SER A 1 91 ? -0.596 12.414 -10.316 1.00 79.12 91 SER A C 1
ATOM 729 O O . SER A 1 91 ? -0.628 12.137 -9.113 1.00 79.12 91 SER A O 1
ATOM 731 N N . SER A 1 92 ? -0.764 11.513 -11.278 1.00 86.12 92 SER A N 1
ATOM 732 C CA . SER A 1 92 ? -0.945 10.099 -10.983 1.00 86.12 92 SER A CA 1
ATOM 733 C C . SER A 1 92 ? 0.229 9.514 -10.199 1.00 86.12 92 SER A C 1
ATOM 735 O O . SER A 1 92 ? 1.389 9.944 -10.308 1.00 86.12 92 SER A O 1
ATOM 737 N N . LYS A 1 93 ? -0.106 8.527 -9.378 1.00 90.75 93 LYS A N 1
ATOM 738 C CA . LYS A 1 93 ? 0.826 7.730 -8.594 1.00 90.75 93 LYS A CA 1
ATOM 739 C C . LYS A 1 93 ? 0.769 6.294 -9.091 1.00 90.75 93 LYS A C 1
ATOM 741 O O . LYS A 1 93 ? -0.288 5.803 -9.480 1.00 90.75 93 LYS A O 1
ATOM 746 N N . LEU A 1 94 ? 1.916 5.633 -9.069 1.00 93.56 94 LEU A N 1
ATOM 747 C CA . LEU A 1 94 ? 2.071 4.258 -9.516 1.00 93.56 94 LEU A CA 1
ATOM 748 C C . LEU A 1 94 ? 2.580 3.396 -8.368 1.00 93.56 94 LEU A C 1
ATOM 750 O O . LEU A 1 94 ? 3.429 3.839 -7.601 1.00 93.56 94 LEU A O 1
ATOM 754 N N . PHE A 1 95 ? 2.118 2.162 -8.253 1.00 94.69 95 PHE A N 1
ATOM 755 C CA . PHE A 1 95 ? 2.651 1.212 -7.281 1.00 94.69 95 PHE A CA 1
ATOM 756 C C . PHE A 1 95 ? 2.557 -0.225 -7.789 1.00 94.69 95 PHE A C 1
ATOM 758 O O . PHE A 1 95 ? 1.805 -0.511 -8.715 1.00 94.69 95 PHE A O 1
ATOM 765 N N . LEU A 1 96 ? 3.341 -1.131 -7.199 1.00 94.38 96 LEU A N 1
ATOM 766 C CA . LEU A 1 96 ? 3.251 -2.555 -7.514 1.00 94.38 96 LEU A CA 1
ATOM 767 C C . LEU A 1 96 ? 2.146 -3.222 -6.705 1.00 94.38 96 LEU A C 1
ATOM 769 O O . LEU A 1 96 ? 2.099 -3.060 -5.485 1.00 94.38 96 LEU A O 1
ATOM 773 N N . ILE A 1 97 ? 1.324 -3.999 -7.401 1.00 92.25 97 ILE A N 1
ATOM 774 C CA . ILE A 1 97 ? 0.357 -4.941 -6.840 1.00 92.25 97 ILE A CA 1
ATOM 775 C C . ILE A 1 97 ? 0.717 -6.352 -7.279 1.00 92.25 97 ILE A C 1
ATOM 777 O O . ILE A 1 97 ? 1.367 -6.549 -8.306 1.00 92.25 97 ILE A O 1
ATOM 781 N N . ARG A 1 98 ? 0.294 -7.340 -6.501 1.00 89.19 98 ARG A N 1
ATOM 782 C CA . ARG A 1 98 ? 0.401 -8.740 -6.891 1.00 89.19 98 ARG A CA 1
ATOM 783 C C . ARG A 1 98 ? -0.865 -9.128 -7.654 1.00 89.19 98 ARG A C 1
ATOM 785 O O . ARG A 1 98 ? -1.958 -8.914 -7.156 1.00 89.19 98 ARG A O 1
ATOM 792 N N . ASP A 1 99 ? -0.691 -9.654 -8.861 1.00 83.12 99 ASP A N 1
ATOM 793 C CA . ASP A 1 99 ? -1.787 -10.031 -9.769 1.00 83.12 99 ASP A CA 1
ATOM 794 C C . ASP A 1 99 ? -2.204 -11.499 -9.582 1.00 83.12 99 ASP A C 1
ATOM 796 O O . ASP A 1 99 ? -3.357 -11.863 -9.780 1.00 83.12 99 ASP A O 1
ATOM 800 N N . LYS A 1 100 ? -1.259 -12.351 -9.163 1.00 74.38 100 LYS A N 1
ATOM 801 C CA . LYS A 1 100 ? -1.480 -13.782 -8.905 1.00 74.38 100 LYS A CA 1
ATOM 802 C C . LYS A 1 100 ? -1.471 -14.067 -7.408 1.00 74.38 100 LYS A C 1
ATOM 804 O O . LYS A 1 100 ? -0.540 -13.641 -6.724 1.00 74.38 100 LYS A O 1
ATOM 809 N N . ASN A 1 101 ? -2.443 -14.832 -6.917 1.00 72.00 101 ASN A N 1
ATOM 810 C CA . ASN A 1 101 ? -2.476 -15.274 -5.521 1.00 72.00 101 ASN A CA 1
ATOM 811 C C . ASN A 1 101 ? -1.187 -16.019 -5.143 1.00 72.00 101 ASN A C 1
ATOM 813 O O . ASN A 1 101 ? -0.566 -16.675 -5.984 1.00 72.00 101 ASN A O 1
ATOM 817 N N . TYR A 1 102 ? -0.774 -15.901 -3.878 1.00 68.69 102 TYR A N 1
ATOM 818 C CA . TYR A 1 102 ? 0.284 -16.767 -3.368 1.00 68.69 102 TYR A CA 1
ATOM 819 C C . TYR A 1 102 ? -0.206 -18.219 -3.411 1.00 68.69 102 TYR A C 1
ATOM 821 O O . TYR A 1 102 ? -1.362 -18.462 -3.061 1.00 68.69 102 TYR A O 1
ATOM 829 N N . PRO A 1 103 ? 0.645 -19.175 -3.819 1.00 75.31 103 PRO A N 1
ATOM 830 C CA . PRO A 1 103 ? 0.362 -20.582 -3.580 1.00 75.31 103 PRO A CA 1
ATOM 831 C C . PRO A 1 103 ? 0.112 -20.789 -2.083 1.00 75.31 103 PRO A C 1
ATOM 833 O O . PRO A 1 103 ? 0.866 -20.248 -1.274 1.00 75.31 103 PRO A O 1
ATOM 836 N N . GLU A 1 104 ? -0.915 -21.555 -1.715 1.00 74.19 104 GLU A N 1
ATOM 837 C CA . GLU A 1 104 ? -1.279 -21.794 -0.305 1.00 74.19 104 GLU A CA 1
ATOM 838 C C . GLU A 1 104 ? -0.118 -22.393 0.503 1.00 74.19 104 GLU A C 1
ATOM 840 O O . GLU A 1 104 ? 0.072 -22.081 1.675 1.00 74.19 104 GLU A O 1
ATOM 845 N N . GLU A 1 105 ? 0.706 -23.200 -0.162 1.00 79.06 105 GLU A N 1
ATOM 846 C CA . GLU A 1 105 ? 1.861 -23.894 0.409 1.00 79.06 105 GLU A CA 1
ATOM 847 C C . GLU A 1 105 ? 3.109 -23.003 0.525 1.00 79.06 105 GLU A C 1
ATOM 849 O O . GLU A 1 105 ? 4.079 -23.364 1.195 1.00 79.06 105 GLU A O 1
ATOM 854 N N . ALA A 1 106 ? 3.124 -21.839 -0.134 1.00 74.81 106 ALA A N 1
ATOM 855 C CA . ALA A 1 106 ? 4.280 -20.957 -0.109 1.00 74.81 106 ALA A CA 1
ATOM 856 C C . ALA A 1 106 ? 4.315 -20.174 1.214 1.00 74.81 106 ALA A C 1
ATOM 858 O O . ALA A 1 106 ? 3.368 -19.443 1.524 1.00 74.81 106 ALA A O 1
ATOM 859 N N . PRO A 1 107 ? 5.413 -20.243 1.990 1.00 72.25 107 PRO A N 1
ATOM 860 C CA . PRO A 1 107 ? 5.515 -19.470 3.213 1.00 72.25 107 PRO A CA 1
ATOM 861 C C . PRO A 1 107 ? 5.453 -17.978 2.881 1.00 72.25 107 PRO A C 1
ATOM 863 O O . PRO A 1 107 ? 6.228 -17.469 2.067 1.00 72.25 107 PRO A O 1
ATOM 866 N N . ILE A 1 108 ? 4.539 -17.262 3.538 1.00 70.12 108 ILE A N 1
ATOM 867 C CA . ILE A 1 108 ? 4.463 -15.806 3.420 1.00 70.12 108 ILE A CA 1
ATOM 868 C C . ILE A 1 108 ? 5.783 -15.237 3.961 1.00 70.12 108 ILE A C 1
ATOM 870 O O . ILE A 1 108 ? 6.088 -15.469 5.138 1.00 70.12 108 ILE A O 1
ATOM 874 N N . PRO A 1 109 ? 6.558 -14.485 3.155 1.00 75.44 109 PRO A N 1
ATOM 875 C CA . PRO A 1 109 ? 7.895 -14.019 3.516 1.00 75.44 109 PRO A CA 1
ATOM 876 C C . PRO A 1 109 ? 7.829 -12.791 4.438 1.00 75.44 109 PRO A C 1
ATOM 878 O O . PRO A 1 109 ? 8.465 -11.774 4.182 1.00 75.44 109 PRO A O 1
ATOM 881 N N . PHE A 1 110 ? 7.011 -12.866 5.485 1.00 82.06 110 PHE A N 1
ATOM 882 C CA . PHE A 1 110 ? 6.897 -11.852 6.521 1.00 82.06 110 PHE A CA 1
ATOM 883 C C . PHE A 1 110 ? 7.565 -12.349 7.791 1.00 82.06 110 PHE A C 1
ATOM 885 O O . PHE A 1 110 ? 7.317 -13.467 8.255 1.00 82.06 110 PHE A O 1
ATOM 892 N N . THR A 1 111 ? 8.364 -11.475 8.384 1.00 87.81 111 THR A N 1
ATOM 893 C CA . THR A 1 111 ? 8.795 -11.613 9.773 1.00 87.81 111 THR A CA 1
ATOM 894 C C . THR A 1 111 ? 7.575 -11.641 10.701 1.00 87.81 111 THR A C 1
ATOM 896 O O . THR A 1 111 ? 6.491 -11.167 10.351 1.00 87.81 111 THR A O 1
ATOM 899 N N . THR A 1 112 ? 7.731 -12.179 11.912 1.00 86.94 112 THR A N 1
ATOM 900 C CA . THR A 1 112 ? 6.649 -12.204 12.914 1.00 86.94 112 THR A CA 1
ATOM 901 C C . THR A 1 112 ? 6.081 -10.806 13.174 1.00 86.94 112 THR A C 1
ATOM 903 O O . THR A 1 112 ? 4.864 -10.634 13.220 1.00 86.94 112 THR A O 1
ATOM 906 N N . LEU A 1 113 ? 6.953 -9.796 13.245 1.00 88.25 113 LEU A N 1
ATOM 907 C CA . LEU A 1 113 ? 6.566 -8.401 13.440 1.00 88.25 113 LEU A CA 1
ATOM 908 C C . LEU A 1 113 ? 5.742 -7.856 12.264 1.00 88.25 113 LEU A C 1
ATOM 910 O O . LEU A 1 113 ? 4.730 -7.188 12.464 1.00 88.25 113 LEU A O 1
ATOM 914 N N . GLU A 1 114 ? 6.143 -8.149 11.025 1.00 87.31 114 GLU A N 1
ATOM 915 C CA . GLU A 1 114 ? 5.376 -7.741 9.844 1.00 87.31 114 GLU A CA 1
ATOM 916 C C . GLU A 1 114 ? 3.998 -8.401 9.821 1.00 87.31 114 GLU A C 1
ATOM 918 O O . GLU A 1 114 ? 3.012 -7.717 9.556 1.00 87.31 114 GLU A O 1
ATOM 923 N N . LYS A 1 115 ? 3.898 -9.692 10.167 1.00 88.31 115 LYS A N 1
ATOM 924 C CA . LYS A 1 115 ? 2.601 -10.382 10.271 1.00 88.31 115 LYS A CA 1
ATOM 925 C C . LYS A 1 115 ? 1.675 -9.681 11.262 1.00 88.31 115 LYS A C 1
ATOM 927 O O . LYS A 1 115 ? 0.515 -9.448 10.938 1.00 88.31 115 LYS A O 1
ATOM 932 N N . GLN A 1 116 ? 2.190 -9.290 12.426 1.00 90.38 116 GLN A N 1
ATOM 933 C CA . GLN A 1 116 ? 1.416 -8.550 13.425 1.00 90.38 116 GLN A CA 1
ATOM 934 C C . GLN A 1 116 ? 0.983 -7.170 12.908 1.00 90.38 116 GLN A C 1
ATOM 936 O O . GLN A 1 116 ? -0.195 -6.831 13.002 1.00 90.38 116 GLN A O 1
ATOM 941 N N . LYS A 1 117 ? 1.886 -6.405 12.278 1.00 90.50 117 LYS A N 1
ATOM 942 C CA . LYS A 1 117 ? 1.558 -5.099 11.671 1.00 90.50 117 LYS A CA 1
ATOM 943 C C . LYS A 1 117 ? 0.462 -5.208 10.611 1.00 90.50 117 LYS A C 1
ATOM 945 O O . LYS A 1 117 ? -0.467 -4.404 10.606 1.00 90.50 117 LYS A O 1
ATOM 950 N N . TYR A 1 118 ? 0.548 -6.203 9.727 1.00 89.62 118 TYR A N 1
ATOM 951 C CA . TYR A 1 118 ? -0.488 -6.458 8.723 1.00 89.62 118 TYR A CA 1
ATOM 952 C C . TYR A 1 118 ? -1.791 -6.972 9.347 1.00 89.62 118 TYR A C 1
ATOM 954 O O . TYR A 1 118 ? -2.864 -6.623 8.859 1.00 89.62 118 TYR A O 1
ATOM 962 N N . GLY A 1 119 ? -1.721 -7.741 10.435 1.00 91.38 119 GLY A N 1
ATOM 963 C CA . GLY A 1 119 ? -2.889 -8.149 11.214 1.00 91.38 119 GLY A CA 1
ATOM 964 C C . GLY A 1 119 ? -3.645 -6.947 11.781 1.00 91.38 119 GLY A C 1
ATOM 965 O O . GLY A 1 119 ? -4.849 -6.830 11.567 1.00 91.38 119 GLY A O 1
ATOM 966 N N . ILE A 1 120 ? -2.934 -5.999 12.400 1.00 92.88 120 ILE A N 1
ATOM 967 C CA . ILE A 1 120 ? -3.526 -4.750 12.908 1.00 92.88 120 ILE A CA 1
ATOM 968 C C . ILE A 1 120 ? -4.109 -3.914 11.763 1.00 92.88 120 ILE A C 1
ATOM 970 O O . ILE A 1 120 ? -5.236 -3.436 11.863 1.00 92.88 120 ILE A O 1
ATOM 974 N N . LEU A 1 121 ? -3.386 -3.767 10.649 1.00 93.69 121 LEU A N 1
ATOM 975 C CA . LEU A 1 121 ? -3.900 -3.054 9.477 1.00 93.69 121 LEU A CA 1
ATOM 976 C C . LEU A 1 121 ? -5.195 -3.694 8.944 1.00 93.69 121 LEU A C 1
ATOM 978 O O . LEU A 1 121 ? -6.152 -2.990 8.627 1.00 93.69 121 LEU A O 1
ATOM 982 N N . THR A 1 122 ? -5.250 -5.026 8.896 1.00 93.06 122 THR A N 1
ATOM 983 C CA . THR A 1 122 ? -6.443 -5.776 8.473 1.00 93.06 122 THR A CA 1
ATOM 984 C C . THR A 1 122 ? -7.596 -5.581 9.456 1.00 93.06 122 THR A C 1
ATOM 986 O O . THR A 1 122 ? -8.731 -5.360 9.038 1.00 93.06 122 THR A O 1
ATOM 989 N N . PHE A 1 123 ? -7.313 -5.581 10.759 1.00 93.25 123 PHE A N 1
ATOM 990 C CA . PHE A 1 123 ? -8.301 -5.281 11.793 1.00 93.25 123 PHE A CA 1
ATOM 991 C C . PHE A 1 123 ? -8.889 -3.871 11.631 1.00 93.25 123 PHE A C 1
ATOM 993 O O . PHE A 1 123 ? -10.107 -3.700 11.692 1.00 93.25 123 PHE A O 1
ATOM 1000 N N . ILE A 1 124 ? -8.059 -2.875 11.306 1.00 94.75 124 ILE A N 1
ATOM 1001 C CA . ILE A 1 124 ? -8.522 -1.517 10.984 1.00 94.75 124 ILE A CA 1
ATOM 1002 C C . ILE A 1 124 ? -9.406 -1.515 9.730 1.00 94.75 124 ILE A C 1
ATOM 1004 O O . ILE A 1 124 ? -10.422 -0.822 9.708 1.00 94.75 124 ILE A O 1
ATOM 1008 N N . PHE A 1 125 ? -9.081 -2.297 8.695 1.00 95.50 125 PHE A N 1
ATOM 1009 C CA . PHE A 1 125 ? -9.944 -2.399 7.512 1.00 95.50 125 PHE A CA 1
ATOM 1010 C C . PHE A 1 125 ? -11.329 -2.960 7.840 1.00 95.50 125 PHE A C 1
ATOM 1012 O O . PHE A 1 125 ? -12.323 -2.469 7.303 1.00 95.50 125 PHE A O 1
ATOM 1019 N N . ILE A 1 126 ? -11.403 -3.948 8.730 1.00 93.31 126 ILE A N 1
ATOM 1020 C CA . ILE A 1 126 ? -12.667 -4.522 9.203 1.00 93.31 126 ILE A CA 1
ATOM 1021 C C . ILE A 1 126 ? -13.440 -3.496 10.043 1.00 93.31 126 ILE A C 1
ATOM 1023 O O . ILE A 1 126 ? -14.639 -3.309 9.844 1.00 93.31 126 ILE A O 1
ATOM 1027 N N . ALA A 1 127 ? -12.760 -2.768 10.931 1.00 93.75 127 ALA A N 1
ATOM 1028 C CA . ALA A 1 127 ? -13.374 -1.691 11.702 1.00 93.75 127 ALA A CA 1
ATOM 1029 C C . ALA A 1 127 ? -13.963 -0.595 10.797 1.00 93.75 127 ALA A C 1
ATOM 1031 O O . ALA A 1 127 ? -15.099 -0.166 11.001 1.00 93.75 127 ALA A O 1
ATOM 1032 N N . LEU A 1 128 ? -13.226 -0.190 9.756 1.00 95.19 128 LEU A N 1
ATOM 1033 C CA . LEU A 1 128 ? -13.712 0.748 8.743 1.00 95.19 128 LEU A CA 1
ATOM 1034 C C . LEU A 1 128 ? -14.958 0.214 8.033 1.00 95.19 128 LEU A C 1
ATOM 1036 O O . LEU A 1 128 ? -15.888 0.983 7.810 1.00 95.19 128 LEU A O 1
ATOM 1040 N N . TYR A 1 129 ? -15.023 -1.085 7.735 1.00 93.00 129 TYR A N 1
ATOM 1041 C CA . TYR A 1 129 ? -16.188 -1.688 7.085 1.00 93.00 129 TYR A CA 1
ATOM 1042 C C . TYR A 1 129 ? -17.442 -1.544 7.954 1.00 93.00 129 TYR A C 1
ATOM 1044 O O . TYR A 1 129 ? -18.471 -1.070 7.476 1.00 93.00 129 TYR A O 1
ATOM 1052 N N . PHE A 1 130 ? -17.334 -1.824 9.255 1.00 90.75 130 PHE A N 1
ATOM 1053 C CA . PHE A 1 130 ? -18.438 -1.633 10.203 1.00 90.75 130 PHE A CA 1
ATOM 1054 C C . PHE A 1 130 ? -18.787 -0.163 10.478 1.00 90.75 130 PHE A C 1
ATOM 1056 O O . PHE A 1 130 ? -19.871 0.133 10.978 1.00 90.75 130 PHE A O 1
ATOM 1063 N N . LYS A 1 131 ? -17.893 0.771 10.139 1.00 92.44 131 LYS A N 1
ATOM 1064 C CA . LYS A 1 131 ? -18.088 2.223 10.266 1.00 92.44 131 LYS A CA 1
ATOM 1065 C C . LYS A 1 131 ? -18.410 2.906 8.928 1.00 92.44 131 LYS A C 1
ATOM 1067 O O . LYS A 1 131 ? -18.228 4.112 8.796 1.00 92.44 131 LYS A O 1
ATOM 1072 N N . ASN A 1 132 ? -18.907 2.170 7.930 1.00 90.25 132 ASN A N 1
ATOM 1073 C CA . ASN A 1 132 ? -19.261 2.702 6.604 1.00 90.25 132 ASN A CA 1
ATOM 1074 C C . ASN A 1 132 ? -18.083 3.380 5.866 1.00 90.25 132 ASN A C 1
ATOM 1076 O O . ASN A 1 132 ? -18.251 4.379 5.166 1.00 90.25 132 ASN A O 1
ATOM 1080 N N . GLY A 1 133 ? -16.875 2.838 6.029 1.00 90.69 133 GLY A N 1
ATOM 1081 C CA . GLY A 1 133 ? -15.667 3.216 5.293 1.00 90.69 133 GLY A CA 1
ATOM 1082 C C . GLY A 1 133 ? -14.910 4.433 5.829 1.00 90.69 133 GLY A C 1
ATOM 1083 O O . GLY A 1 133 ? -13.916 4.832 5.218 1.00 90.69 133 GLY A O 1
ATOM 1084 N N . LYS A 1 134 ? -15.350 5.031 6.944 1.00 93.81 134 LYS A N 1
ATOM 1085 C CA . LYS A 1 134 ? -14.724 6.219 7.547 1.00 93.81 134 LYS A CA 1
ATOM 1086 C C . LYS A 1 134 ? -14.700 6.126 9.064 1.00 93.81 134 LYS A C 1
ATOM 1088 O O . LYS A 1 134 ? -15.663 5.674 9.673 1.00 93.81 134 LYS A O 1
ATOM 1093 N N . MET A 1 135 ? -13.610 6.570 9.674 1.00 94.75 135 MET A N 1
ATOM 1094 C CA . MET A 1 135 ? -13.447 6.547 11.126 1.00 94.75 135 MET A CA 1
ATOM 1095 C C . MET A 1 135 ? -12.546 7.694 11.578 1.0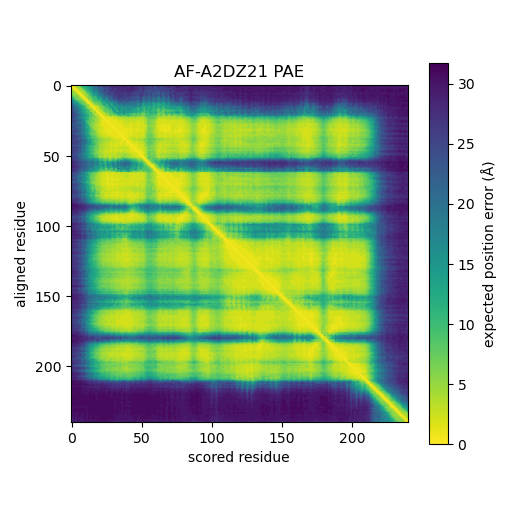0 94.75 135 MET A C 1
ATOM 1097 O O . MET A 1 135 ? -11.587 8.029 10.888 1.00 94.75 135 MET A O 1
ATOM 1101 N N . ASP A 1 136 ? -12.826 8.288 12.736 1.00 93.31 136 ASP A N 1
ATOM 1102 C CA . ASP A 1 136 ? -11.925 9.278 13.333 1.00 93.31 136 ASP A CA 1
ATOM 1103 C C . ASP A 1 136 ? -10.665 8.590 13.882 1.00 93.31 136 ASP A C 1
ATOM 1105 O O . ASP A 1 136 ? -10.719 7.463 14.378 1.00 93.31 136 ASP A O 1
ATOM 1109 N N . LEU A 1 137 ? -9.526 9.284 13.865 1.00 92.25 137 LEU A N 1
ATOM 1110 C CA . LEU A 1 137 ? -8.271 8.765 14.416 1.00 92.25 137 LEU A CA 1
ATOM 1111 C C . LEU A 1 137 ? -8.408 8.360 15.896 1.00 92.25 137 LEU A C 1
ATOM 1113 O O . LEU A 1 137 ? -7.903 7.313 16.292 1.00 92.25 137 LEU A O 1
ATOM 1117 N N . ASP A 1 138 ? -9.152 9.132 16.692 1.00 90.62 138 ASP A N 1
ATOM 1118 C CA . ASP A 1 138 ? -9.402 8.826 18.107 1.00 90.62 138 ASP A CA 1
ATOM 1119 C C . ASP A 1 138 ? -10.248 7.557 18.283 1.00 90.62 138 ASP A C 1
ATOM 1121 O O . ASP A 1 138 ? -9.987 6.747 19.169 1.00 90.62 138 ASP A O 1
ATOM 1125 N N . GLN A 1 139 ? -11.234 7.344 17.405 1.00 92.56 139 GLN A N 1
ATOM 1126 C CA . GLN A 1 139 ? -12.038 6.118 17.401 1.00 92.56 139 GLN A CA 1
ATOM 1127 C C . GLN A 1 139 ? -11.192 4.908 17.001 1.00 92.56 139 GLN A C 1
ATOM 1129 O O . GLN A 1 139 ? -11.347 3.833 17.577 1.00 92.56 139 GLN A O 1
ATOM 1134 N N . CYS A 1 140 ? -10.280 5.091 16.040 1.00 93.25 140 CYS A N 1
ATOM 1135 C CA . CYS A 1 140 ? -9.313 4.065 15.675 1.00 93.25 140 CYS A CA 1
ATOM 1136 C C . CYS A 1 140 ? -8.440 3.691 16.875 1.00 93.25 140 CYS A C 1
ATOM 1138 O O . CYS A 1 140 ? -8.230 2.507 17.122 1.00 93.25 140 CYS A O 1
ATOM 1140 N N . TRP A 1 141 ? -7.961 4.684 17.630 1.00 92.25 141 TRP A N 1
ATOM 1141 C CA . TRP A 1 141 ? -7.147 4.444 18.817 1.00 92.25 141 TRP A CA 1
ATOM 1142 C C . TRP A 1 141 ? -7.914 3.675 19.897 1.00 92.25 141 TRP A C 1
ATOM 1144 O O . TRP A 1 141 ? -7.443 2.638 20.350 1.00 92.25 141 TRP A O 1
ATOM 1154 N N . GLN A 1 142 ? -9.128 4.116 20.242 1.00 92.31 142 GLN A N 1
ATOM 1155 C CA . GLN A 1 142 ? -9.978 3.435 21.228 1.00 92.31 142 GLN A CA 1
ATOM 1156 C C . GLN A 1 142 ? -10.257 1.975 20.852 1.00 92.31 142 GLN A C 1
ATOM 1158 O O . GLN A 1 142 ? -10.290 1.096 21.708 1.00 92.31 142 GLN A O 1
ATOM 1163 N N . LEU A 1 143 ? -10.452 1.696 19.562 1.00 92.88 143 LEU A N 1
ATOM 1164 C CA . LEU A 1 143 ? -10.669 0.339 19.068 1.00 92.88 143 LEU A CA 1
ATOM 1165 C C . LEU A 1 143 ? -9.421 -0.542 19.230 1.00 92.88 143 LEU A C 1
ATOM 1167 O O . LEU A 1 143 ? -9.548 -1.711 19.587 1.00 92.88 143 LEU A O 1
ATOM 1171 N N . LEU A 1 144 ? -8.229 0.009 19.000 1.00 91.69 144 LEU A N 1
ATOM 1172 C CA . LEU A 1 144 ? -6.966 -0.706 19.198 1.00 91.69 144 LEU A CA 1
ATOM 1173 C C . LEU A 1 144 ? -6.669 -0.944 20.683 1.00 91.69 144 LEU A C 1
ATOM 1175 O O . LEU A 1 144 ? -6.278 -2.049 21.051 1.00 91.69 144 LEU A O 1
ATOM 1179 N N . GLU A 1 145 ? -6.924 0.051 21.531 1.00 91.75 145 GLU A N 1
ATOM 1180 C CA . GLU A 1 145 ? -6.779 -0.057 22.986 1.00 91.75 145 GLU A CA 1
ATOM 1181 C C . GLU A 1 145 ? -7.710 -1.139 23.555 1.00 91.75 145 GLU A C 1
ATOM 1183 O O . GLU A 1 145 ? -7.268 -2.019 24.291 1.00 91.75 145 GLU A O 1
ATOM 1188 N N . ASN A 1 146 ? -8.975 -1.164 23.119 1.00 91.69 146 ASN A N 1
ATOM 1189 C CA . ASN A 1 146 ? -9.937 -2.2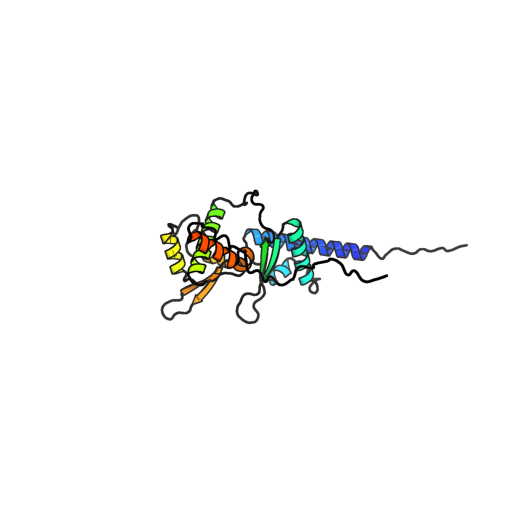04 23.502 1.00 91.69 146 ASN A CA 1
ATOM 1190 C C . ASN A 1 146 ? -9.549 -3.604 23.000 1.00 91.69 146 ASN A C 1
ATOM 1192 O O . ASN A 1 146 ? -9.924 -4.601 23.612 1.00 91.69 146 ASN A O 1
ATOM 1196 N N . ALA A 1 147 ? -8.803 -3.691 21.896 1.00 87.88 147 ALA A N 1
ATOM 1197 C CA . ALA A 1 147 ? -8.246 -4.943 21.388 1.00 87.88 147 ALA A CA 1
ATOM 1198 C C . ALA A 1 147 ? -6.947 -5.362 22.109 1.00 87.88 147 ALA A C 1
ATOM 1200 O O . ALA A 1 147 ? -6.348 -6.375 21.747 1.00 87.88 147 ALA A O 1
ATOM 1201 N N . GLY A 1 148 ? -6.511 -4.601 23.120 1.00 87.88 148 GLY A N 1
ATOM 1202 C CA . GLY A 1 148 ? -5.325 -4.884 23.927 1.00 87.88 148 GLY A CA 1
ATOM 1203 C C . GLY A 1 148 ? -4.012 -4.424 23.296 1.00 87.88 148 GLY A C 1
ATOM 1204 O O . GLY A 1 148 ? -2.955 -4.934 23.665 1.00 87.88 148 GLY A O 1
ATOM 1205 N N . VAL A 1 149 ? -4.044 -3.496 22.334 1.00 87.06 149 VAL A N 1
ATOM 1206 C CA . VAL A 1 149 ? -2.820 -2.967 21.728 1.00 87.06 149 VAL A CA 1
ATOM 1207 C C . VAL A 1 149 ? -2.280 -1.794 22.542 1.00 87.06 149 VAL A C 1
ATOM 1209 O O . VAL A 1 149 ? -2.921 -0.752 22.663 1.00 87.06 149 VAL A O 1
ATOM 1212 N N . GLU A 1 150 ? -1.068 -1.948 23.069 1.00 83.44 150 GLU A N 1
ATOM 1213 C CA . GLU A 1 150 ? -0.391 -0.903 23.839 1.00 83.44 150 GLU A CA 1
ATOM 1214 C C . GLU A 1 150 ? 0.147 0.226 22.946 1.00 83.44 150 GLU A C 1
ATOM 1216 O O . GLU A 1 150 ? 0.648 -0.006 21.836 1.00 83.44 150 GLU A O 1
ATOM 1221 N N . LYS A 1 151 ? 0.081 1.460 23.467 1.00 72.88 151 LYS A N 1
ATOM 1222 C CA . LYS A 1 151 ? 0.430 2.701 22.752 1.00 72.88 151 LYS A CA 1
ATOM 1223 C C . LYS A 1 151 ? 1.886 2.794 22.324 1.00 72.88 151 LYS A C 1
ATOM 1225 O O . LYS A 1 151 ? 2.147 3.394 21.290 1.00 72.88 151 LYS A O 1
ATOM 1230 N N . ASP A 1 152 ? 2.773 2.167 23.088 1.00 75.69 152 ASP A N 1
ATOM 1231 C CA . ASP A 1 152 ? 4.217 2.150 22.851 1.00 75.69 152 ASP A CA 1
ATOM 1232 C C . ASP A 1 152 ? 4.710 0.729 22.518 1.00 75.69 152 ASP A C 1
ATOM 1234 O O . ASP A 1 152 ? 5.873 0.386 22.735 1.00 75.69 152 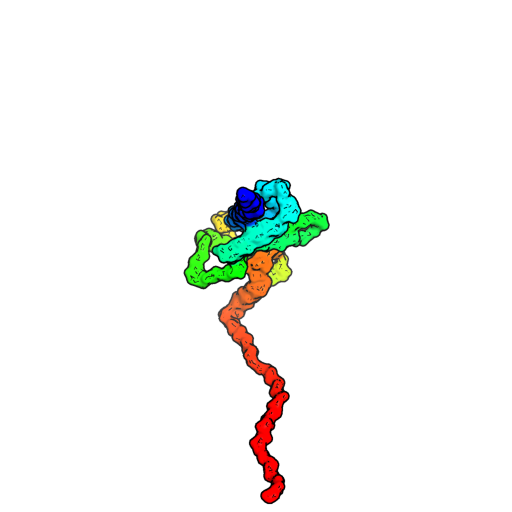ASP A O 1
ATOM 1238 N N . SER A 1 153 ? 3.820 -0.128 21.998 1.00 80.19 153 SER A N 1
ATOM 1239 C CA . SER A 1 153 ? 4.192 -1.480 21.571 1.00 80.19 153 SER A CA 1
ATOM 1240 C C . SER A 1 153 ? 5.214 -1.437 20.434 1.00 80.19 153 SER A C 1
ATOM 1242 O O . SER A 1 153 ? 5.134 -0.601 19.537 1.00 80.19 153 SER A O 1
ATOM 1244 N N . GLU A 1 154 ? 6.126 -2.409 20.377 1.00 80.25 154 GLU A N 1
ATOM 1245 C CA . GLU A 1 154 ? 7.081 -2.539 19.259 1.00 80.25 154 GLU A CA 1
ATOM 1246 C C . GLU A 1 154 ? 6.386 -2.696 17.886 1.00 80.25 154 GLU A C 1
ATOM 1248 O O . GLU A 1 154 ? 6.978 -2.451 16.829 1.00 80.25 154 GLU A O 1
ATOM 1253 N N . ILE A 1 155 ? 5.111 -3.101 17.895 1.00 80.31 155 ILE A N 1
ATOM 1254 C CA . ILE A 1 155 ? 4.298 -3.359 16.706 1.00 80.31 155 ILE A CA 1
ATOM 1255 C C . ILE A 1 155 ? 3.767 -2.055 16.107 1.00 80.31 155 ILE A C 1
ATOM 1257 O O . ILE A 1 155 ? 3.884 -1.862 14.897 1.00 80.31 155 ILE A O 1
ATOM 1261 N N . ILE A 1 156 ? 3.190 -1.166 16.920 1.00 79.94 156 ILE A N 1
ATOM 1262 C CA . ILE A 1 156 ? 2.662 0.125 16.449 1.00 79.94 156 ILE A CA 1
ATOM 1263 C C . ILE A 1 156 ? 3.734 1.222 16.508 1.00 79.94 156 ILE A C 1
ATOM 1265 O O . ILE A 1 156 ? 3.706 2.148 15.701 1.00 79.94 156 ILE A O 1
ATOM 1269 N N . GLY A 1 157 ? 4.718 1.108 17.398 1.00 82.31 157 GLY A N 1
ATOM 1270 C CA . GLY A 1 157 ? 5.607 2.215 17.734 1.00 82.31 157 GLY A CA 1
ATOM 1271 C C . GLY A 1 157 ? 4.810 3.371 18.340 1.00 82.31 157 GLY A C 1
ATOM 1272 O O . GLY A 1 157 ? 3.790 3.150 18.979 1.00 82.31 157 GLY A O 1
ATOM 1273 N N . ASN A 1 158 ? 5.241 4.608 18.096 1.00 83.25 158 ASN A N 1
ATOM 1274 C CA . ASN A 1 158 ? 4.561 5.786 18.630 1.00 83.25 158 ASN A CA 1
ATOM 1275 C C . ASN A 1 158 ? 3.242 6.050 17.891 1.00 83.25 158 ASN A C 1
ATOM 1277 O O . ASN A 1 158 ? 3.229 6.357 16.697 1.00 83.25 158 ASN A O 1
ATOM 1281 N N . TRP A 1 159 ? 2.115 6.005 18.596 1.00 83.00 159 TRP A N 1
ATOM 1282 C CA . TRP A 1 159 ? 0.841 6.463 18.036 1.00 83.00 159 TRP A CA 1
ATOM 1283 C C . TRP A 1 159 ? 0.811 8.000 17.865 1.00 83.00 159 TRP A C 1
ATOM 1285 O O . TRP A 1 159 ? 1.146 8.699 18.827 1.00 83.00 159 TRP A O 1
ATOM 1295 N N . PRO A 1 160 ? 0.355 8.569 16.721 1.00 88.19 160 PRO A N 1
ATOM 1296 C CA . PRO A 1 160 ? -0.287 7.937 15.557 1.00 88.19 160 PRO A CA 1
ATOM 1297 C C . PRO A 1 160 ? 0.634 7.703 14.337 1.00 88.19 160 PRO A C 1
ATOM 1299 O O . PRO A 1 160 ? 0.139 7.553 13.216 1.00 88.19 160 PRO A O 1
ATOM 1302 N N . ASP A 1 161 ? 1.959 7.654 14.503 1.00 89.88 161 ASP A N 1
ATOM 1303 C CA . ASP A 1 161 ? 2.921 7.605 13.386 1.00 89.88 161 ASP A CA 1
ATOM 1304 C C . ASP A 1 161 ? 2.684 6.425 12.434 1.00 89.88 161 ASP A C 1
ATOM 1306 O O . ASP A 1 161 ? 2.849 6.549 11.215 1.00 89.88 161 ASP A O 1
ATOM 1310 N N . GLN A 1 162 ? 2.231 5.287 12.963 1.00 90.25 162 GLN A N 1
ATOM 1311 C CA . GLN A 1 162 ? 1.939 4.103 12.159 1.00 90.25 162 GLN A CA 1
ATOM 1312 C C . GLN A 1 162 ? 0.801 4.323 11.151 1.00 90.25 162 GLN A C 1
ATOM 1314 O O . GLN A 1 162 ? 0.871 3.8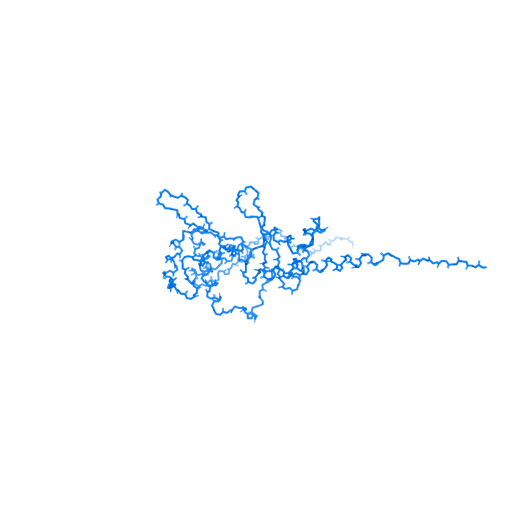06 10.032 1.00 90.25 162 GLN A O 1
ATOM 1319 N N . ILE A 1 163 ? -0.201 5.144 11.490 1.00 92.06 163 ILE A N 1
ATOM 1320 C CA . ILE A 1 163 ? -1.261 5.539 10.552 1.00 92.06 163 ILE A CA 1
ATOM 1321 C C . ILE A 1 163 ? -0.658 6.346 9.404 1.00 92.06 163 ILE A C 1
ATOM 1323 O O . ILE A 1 163 ? -0.914 6.041 8.241 1.00 92.06 163 ILE A O 1
ATOM 1327 N N . HIS A 1 164 ? 0.229 7.296 9.708 1.00 92.00 164 HIS A N 1
ATOM 1328 C CA . HIS A 1 164 ? 0.922 8.084 8.689 1.00 92.00 164 HIS A CA 1
ATOM 1329 C C . HIS A 1 164 ? 1.790 7.219 7.764 1.00 92.00 164 HIS A C 1
ATOM 1331 O O . HIS A 1 164 ? 1.894 7.494 6.564 1.00 92.00 164 HIS A O 1
ATOM 1337 N N . ILE A 1 165 ? 2.406 6.157 8.292 1.00 92.44 165 ILE A N 1
ATOM 1338 C CA . ILE A 1 165 ? 3.154 5.178 7.492 1.00 92.44 165 ILE A CA 1
ATOM 1339 C C . ILE A 1 165 ? 2.211 4.436 6.536 1.00 92.44 165 ILE A C 1
ATOM 1341 O O . ILE A 1 165 ? 2.479 4.392 5.333 1.00 92.44 165 ILE A O 1
ATOM 1345 N N . TRP A 1 166 ? 1.087 3.903 7.020 1.00 94.31 166 TRP A N 1
ATOM 1346 C CA . TRP A 1 166 ? 0.119 3.200 6.167 1.00 94.31 166 TRP A CA 1
ATOM 1347 C C . TRP A 1 166 ? -0.561 4.113 5.142 1.00 94.31 166 TRP A C 1
ATOM 1349 O O . TRP A 1 166 ? -0.838 3.676 4.021 1.00 94.31 166 TRP A O 1
ATOM 1359 N N . SER A 1 167 ? -0.737 5.394 5.463 1.00 93.38 167 SER A N 1
ATOM 1360 C CA . SER A 1 167 ? -1.177 6.407 4.504 1.00 93.38 167 SER A CA 1
ATOM 1361 C C . SER A 1 167 ? -0.147 6.660 3.406 1.00 93.38 167 SER A C 1
ATOM 1363 O O . SER A 1 167 ? -0.499 6.738 2.230 1.00 93.38 167 SER A O 1
ATOM 1365 N N . LYS A 1 168 ? 1.150 6.726 3.743 1.00 92.38 168 LYS A N 1
ATOM 1366 C CA . LYS A 1 168 ? 2.236 6.830 2.744 1.00 92.38 168 LYS A CA 1
ATOM 1367 C C . LYS A 1 168 ? 2.321 5.599 1.836 1.00 92.38 168 LYS A C 1
ATOM 1369 O O . LYS A 1 168 ? 2.704 5.729 0.674 1.00 92.38 168 LYS A O 1
ATOM 1374 N N . MET A 1 169 ? 1.958 4.426 2.354 1.00 93.38 169 MET A N 1
ATOM 1375 C CA . MET A 1 169 ? 1.845 3.181 1.582 1.00 93.38 169 MET A CA 1
ATOM 1376 C C . MET A 1 169 ? 0.567 3.109 0.729 1.00 93.38 169 MET A C 1
ATOM 1378 O O . MET A 1 169 ? 0.411 2.170 -0.051 1.00 93.38 169 MET A O 1
ATOM 1382 N N . GLU A 1 170 ? -0.318 4.108 0.832 1.00 93.50 170 GLU A N 1
ATOM 1383 C CA . GLU A 1 170 ? -1.607 4.202 0.135 1.00 93.50 170 GLU A CA 1
ATOM 1384 C C . GLU A 1 170 ? -2.638 3.139 0.560 1.00 93.50 170 GLU A C 1
ATOM 1386 O O . GLU A 1 170 ? -3.592 2.883 -0.177 1.00 93.50 170 GLU A O 1
ATOM 1391 N N . TYR A 1 171 ? -2.465 2.512 1.730 1.00 95.19 171 TYR A N 1
ATOM 1392 C CA . TYR A 1 171 ? -3.467 1.608 2.313 1.00 95.19 171 TYR A CA 1
ATOM 1393 C C . TYR A 1 171 ? -4.596 2.370 3.005 1.00 95.19 171 TYR A C 1
ATOM 1395 O O . TYR A 1 171 ? -5.748 1.945 2.945 1.00 95.19 171 TYR A O 1
ATOM 1403 N N . LEU A 1 172 ? -4.264 3.503 3.626 1.00 95.38 172 LEU A N 1
ATOM 1404 C CA . LEU A 1 172 ? -5.205 4.412 4.273 1.00 95.38 172 LEU A CA 1
ATOM 1405 C C . LEU A 1 172 ? -5.139 5.796 3.618 1.00 95.38 172 LEU A C 1
ATOM 1407 O O . LEU A 1 172 ? -4.159 6.155 2.963 1.00 95.38 172 LEU A O 1
ATOM 1411 N N . LYS A 1 173 ? -6.199 6.580 3.789 1.00 93.69 173 LYS A N 1
ATOM 1412 C CA . LYS A 1 173 ? -6.288 7.979 3.378 1.00 93.69 173 LYS A CA 1
ATOM 1413 C C . LYS A 1 173 ? -6.687 8.813 4.582 1.00 93.69 173 LYS A C 1
ATOM 1415 O O . LYS A 1 173 ? -7.757 8.609 5.149 1.00 93.69 173 LYS A O 1
ATOM 1420 N N . GLU A 1 174 ? -5.838 9.773 4.921 1.00 92.56 174 GLU A N 1
ATOM 1421 C CA . GLU A 1 174 ? -6.097 10.757 5.966 1.00 92.56 174 GLU A CA 1
ATOM 1422 C C . GLU A 1 174 ? -6.723 12.017 5.374 1.00 92.56 174 GLU A C 1
ATOM 1424 O O . GLU A 1 174 ? -6.209 12.606 4.416 1.00 92.56 174 GLU A O 1
ATOM 1429 N N . LYS A 1 175 ? -7.820 12.465 5.977 1.00 91.25 175 LYS A N 1
ATOM 1430 C CA . LYS A 1 175 ? -8.473 13.728 5.660 1.00 91.25 175 LYS A CA 1
ATOM 1431 C C . LYS A 1 175 ? -8.604 14.548 6.934 1.00 91.25 175 LYS A C 1
ATOM 1433 O O . LYS A 1 175 ? -9.229 14.122 7.897 1.00 91.25 175 LYS A O 1
ATOM 1438 N N . LYS A 1 176 ? -8.039 15.754 6.924 1.00 89.06 176 LYS A N 1
ATOM 1439 C CA . LYS A 1 176 ? -8.278 16.725 7.993 1.00 89.06 176 LYS A CA 1
ATOM 1440 C C . LYS A 1 176 ? -9.695 17.269 7.845 1.00 89.06 176 LYS A C 1
ATOM 1442 O O . LYS A 1 176 ? -10.037 17.815 6.795 1.00 89.06 176 LYS A O 1
ATOM 1447 N N . ILE A 1 177 ? -10.506 17.084 8.875 1.00 85.00 177 ILE A N 1
ATOM 1448 C CA . ILE A 1 177 ? -11.813 17.710 9.017 1.00 85.00 177 ILE A CA 1
ATOM 1449 C C . ILE A 1 177 ? -11.595 18.971 9.843 1.00 85.00 177 ILE A C 1
ATOM 1451 O O . ILE A 1 177 ? -11.242 18.911 11.023 1.00 85.00 177 ILE A O 1
ATOM 1455 N N . GLU A 1 178 ? -11.776 20.118 9.196 1.00 76.62 178 GLU A N 1
ATOM 1456 C CA . GLU A 1 178 ? -11.861 21.401 9.882 1.00 76.62 178 GLU A CA 1
ATOM 1457 C C . GLU A 1 178 ? -13.204 21.433 10.618 1.00 76.62 178 GLU A C 1
ATOM 1459 O O . GLU A 1 178 ? -14.262 21.568 10.009 1.00 76.62 178 GLU A O 1
ATOM 1464 N N . SER A 1 179 ? -13.151 21.207 11.928 1.00 67.06 179 SER A N 1
ATOM 1465 C CA . SER A 1 179 ? -14.268 21.396 12.849 1.00 67.06 179 SER A CA 1
ATOM 1466 C C . SER A 1 179 ? -13.937 22.570 13.763 1.00 67.06 179 SER A C 1
ATOM 1468 O O . SER A 1 179 ? -12.778 22.738 14.149 1.00 67.06 179 SER A O 1
ATOM 1470 N N . GLU A 1 180 ? -14.946 23.364 14.120 1.00 57.44 180 GLU A N 1
ATOM 1471 C CA . GLU A 1 180 ? -14.806 24.594 14.915 1.00 57.44 180 GLU A CA 1
ATOM 1472 C C . GLU A 1 180 ? -14.161 24.359 16.294 1.00 57.44 180 GLU A C 1
ATOM 1474 O O . GLU A 1 180 ? -13.571 25.276 16.858 1.00 57.44 180 GLU A O 1
ATOM 1479 N N . ALA A 1 181 ? -14.229 23.130 16.824 1.00 66.69 181 ALA A N 1
ATOM 1480 C CA . ALA A 1 181 ? -13.739 22.795 18.161 1.00 66.69 181 ALA A CA 1
ATOM 1481 C C . ALA A 1 181 ? -12.301 22.240 18.202 1.00 66.69 181 ALA A C 1
ATOM 1483 O O . ALA A 1 181 ? -11.630 22.419 19.212 1.00 66.69 181 ALA A O 1
ATOM 1484 N N . CYS A 1 182 ? -11.841 21.551 17.148 1.00 63.00 182 CYS A N 1
ATOM 1485 C CA . CYS A 1 182 ? -10.476 21.023 16.988 1.00 63.00 182 CYS A CA 1
ATOM 1486 C C . CYS A 1 182 ? -10.338 20.332 15.616 1.00 63.00 182 CYS A C 1
ATOM 1488 O O . CYS A 1 182 ? -11.264 19.622 15.207 1.00 63.00 182 CYS A O 1
ATOM 1490 N N . PRO A 1 183 ? -9.197 20.461 14.911 1.00 74.44 183 PRO A N 1
ATOM 1491 C CA . PRO A 1 183 ? -8.967 19.727 13.673 1.00 74.44 183 PRO A CA 1
ATOM 1492 C C . PRO A 1 183 ? -8.891 18.225 13.965 1.00 74.44 183 PRO A C 1
ATOM 1494 O O . PRO A 1 183 ? -7.985 17.764 14.658 1.00 74.44 183 PRO A O 1
ATOM 1497 N N . LYS A 1 184 ? -9.836 17.459 13.416 1.00 86.56 184 LYS A N 1
ATOM 1498 C CA . LYS A 1 184 ? -9.851 15.995 13.518 1.00 86.56 184 LYS A CA 1
ATOM 1499 C C . LYS A 1 184 ? -9.274 15.367 12.259 1.00 86.56 184 LYS A C 1
ATOM 1501 O O . LYS A 1 184 ? -9.382 15.928 11.168 1.00 86.56 184 LYS A O 1
ATOM 1506 N N . ILE A 1 185 ? -8.659 14.200 12.404 1.00 91.25 185 ILE A N 1
ATOM 1507 C CA . ILE A 1 185 ? -8.189 13.398 11.273 1.00 91.25 185 ILE A CA 1
ATOM 1508 C C . ILE A 1 185 ? -9.176 12.248 11.084 1.00 91.25 185 ILE A C 1
ATOM 1510 O O . ILE A 1 185 ? -9.322 11.408 11.966 1.00 91.25 185 ILE A O 1
ATOM 1514 N N . GLU A 1 186 ? -9.839 12.223 9.933 1.00 93.75 186 GLU A N 1
ATOM 1515 C CA . GLU A 1 186 ? -10.648 11.099 9.463 1.00 93.75 186 GLU A CA 1
ATOM 1516 C C . GLU A 1 186 ? -9.762 10.174 8.627 1.00 93.75 186 GLU A C 1
ATOM 1518 O O . GLU A 1 186 ? -9.039 10.626 7.732 1.00 93.75 186 GLU A O 1
ATOM 1523 N N . ILE A 1 187 ? -9.828 8.877 8.910 1.00 95.44 187 ILE A N 1
ATOM 1524 C CA . ILE A 1 187 ? -9.195 7.820 8.131 1.00 95.44 187 ILE A CA 1
ATOM 1525 C C . ILE A 1 187 ? -10.236 7.098 7.272 1.00 95.44 187 ILE A C 1
ATOM 1527 O O . ILE A 1 187 ? -11.375 6.875 7.678 1.00 95.44 187 ILE A O 1
ATOM 1531 N N . SER A 1 188 ? -9.829 6.731 6.062 1.00 95.38 188 SER A N 1
ATOM 1532 C CA . SER A 1 188 ? -10.626 5.972 5.093 1.00 95.38 188 SER A CA 1
ATOM 1533 C C . SER A 1 188 ? -9.724 5.049 4.275 1.00 95.38 188 SER A C 1
ATOM 1535 O O . SER A 1 188 ? -8.497 5.100 4.405 1.00 95.38 188 SER A O 1
ATOM 1537 N N . TYR A 1 189 ? -10.307 4.197 3.433 1.00 95.44 189 TYR A N 1
ATOM 1538 C CA . TYR A 1 189 ? -9.539 3.312 2.561 1.00 95.44 189 TYR A CA 1
ATOM 1539 C C . TYR A 1 189 ? -8.681 4.081 1.546 1.00 95.44 189 TYR A C 1
ATOM 1541 O O . TYR A 1 189 ? -9.104 5.070 0.945 1.00 95.44 189 TYR A O 1
ATOM 1549 N N . GLY A 1 190 ? -7.448 3.616 1.357 1.00 93.50 190 GLY A N 1
ATOM 1550 C CA . GLY A 1 190 ? -6.538 4.114 0.330 1.00 93.50 190 GLY A CA 1
ATOM 1551 C C . GLY A 1 190 ? -6.631 3.326 -0.983 1.00 93.50 190 GLY A C 1
ATOM 1552 O O . GLY A 1 190 ? -7.213 2.246 -1.061 1.00 93.50 190 GLY A O 1
ATOM 1553 N N . ALA A 1 191 ? -6.012 3.844 -2.045 1.00 92.94 191 ALA A N 1
ATOM 1554 C CA . ALA A 1 191 ? -6.071 3.226 -3.375 1.00 92.94 191 ALA A CA 1
ATOM 1555 C C . ALA A 1 191 ? -5.457 1.814 -3.430 1.00 92.94 191 ALA A C 1
ATOM 1557 O O . ALA A 1 191 ? -5.922 0.957 -4.188 1.00 92.94 191 ALA A O 1
ATOM 1558 N N . ARG A 1 192 ? -4.425 1.548 -2.616 1.00 92.81 192 ARG A N 1
ATOM 1559 C CA . ARG A 1 192 ? -3.796 0.225 -2.549 1.00 92.81 192 ARG A CA 1
ATOM 1560 C C . ARG A 1 192 ? -4.726 -0.801 -1.908 1.00 92.81 192 ARG A C 1
ATOM 1562 O O . ARG A 1 192 ? -4.758 -1.933 -2.376 1.00 92.81 192 ARG A O 1
ATOM 1569 N N . PHE A 1 193 ? -5.531 -0.403 -0.919 1.00 93.69 193 PHE A N 1
ATOM 1570 C CA . PHE A 1 193 ? -6.539 -1.284 -0.325 1.00 93.69 193 PHE A CA 1
ATOM 1571 C C . PHE A 1 193 ? -7.510 -1.821 -1.386 1.00 93.69 193 PHE A C 1
ATOM 1573 O O . PHE A 1 193 ? -7.694 -3.033 -1.496 1.00 93.69 193 PHE A O 1
ATOM 1580 N N . HIS A 1 194 ? -8.066 -0.938 -2.220 1.00 92.00 194 HIS A N 1
ATOM 1581 C CA . HIS A 1 194 ? -9.006 -1.339 -3.270 1.00 92.00 194 HIS A CA 1
ATOM 1582 C C . HIS A 1 194 ? -8.369 -2.247 -4.329 1.00 92.00 194 HIS A C 1
ATOM 1584 O O . HIS A 1 194 ? -9.062 -3.069 -4.919 1.00 92.00 194 HIS A O 1
ATOM 1590 N N . SER A 1 195 ? -7.062 -2.102 -4.559 1.00 90.56 195 SER A N 1
ATOM 1591 C CA . SER A 1 195 ? -6.338 -2.870 -5.575 1.00 90.56 195 SER A CA 1
ATOM 1592 C C . SER A 1 195 ? -5.854 -4.237 -5.082 1.00 90.56 195 SER A C 1
ATOM 1594 O O . SER A 1 195 ? -5.771 -5.158 -5.884 1.00 90.56 195 SER A O 1
ATOM 1596 N N . GLU A 1 196 ? -5.490 -4.368 -3.800 1.00 88.75 196 GLU A N 1
ATOM 1597 C CA . GLU A 1 196 ? -4.928 -5.610 -3.239 1.00 88.75 196 GLU A CA 1
ATOM 1598 C C . GLU A 1 196 ? -5.963 -6.472 -2.504 1.00 88.75 196 GLU A C 1
ATOM 1600 O O . GLU A 1 196 ? -5.884 -7.695 -2.568 1.00 88.75 196 GLU A O 1
ATOM 1605 N N . PHE A 1 197 ? -6.925 -5.856 -1.813 1.00 86.62 197 PHE A N 1
ATOM 1606 C CA . PHE A 1 197 ? -7.932 -6.571 -1.021 1.00 86.62 197 PHE A CA 1
ATOM 1607 C C . PHE A 1 197 ? -9.315 -6.450 -1.654 1.00 86.62 197 PHE A C 1
ATOM 1609 O O . PHE A 1 197 ? -9.994 -7.451 -1.877 1.00 86.62 197 PHE A O 1
ATOM 1616 N N . GLY A 1 198 ? -9.726 -5.216 -1.950 1.00 86.31 198 GLY A N 1
ATOM 1617 C CA . GLY A 1 198 ? -11.079 -4.907 -2.397 1.00 86.31 198 GLY A CA 1
ATOM 1618 C C . GLY A 1 198 ? -12.127 -5.024 -1.282 1.00 86.31 198 GLY A C 1
ATOM 1619 O O . GLY A 1 198 ? -11.949 -5.698 -0.267 1.00 86.31 198 GLY A O 1
ATOM 1620 N N . GLU A 1 199 ? -13.263 -4.358 -1.480 1.00 87.19 199 GLU A N 1
ATOM 1621 C CA . GLU A 1 199 ? -14.350 -4.337 -0.492 1.00 87.19 199 GLU A CA 1
ATOM 1622 C C . GLU A 1 199 ? -15.048 -5.693 -0.344 1.00 87.19 199 GLU A C 1
ATOM 1624 O O . GLU A 1 199 ? -15.521 -6.026 0.739 1.00 87.19 199 GLU A O 1
ATOM 1629 N N . GLU A 1 200 ? -15.089 -6.497 -1.411 1.00 88.44 200 GLU A N 1
ATOM 1630 C CA . GLU A 1 200 ? -15.689 -7.836 -1.386 1.00 88.44 200 GLU A CA 1
ATOM 1631 C C . GLU A 1 200 ? -14.969 -8.761 -0.399 1.00 88.44 200 GLU A C 1
ATOM 1633 O O . GLU A 1 200 ? -15.611 -9.469 0.372 1.00 88.44 200 GLU A O 1
ATOM 1638 N N . THR A 1 201 ? -13.637 -8.718 -0.365 1.00 88.31 201 THR A N 1
ATOM 1639 C CA . THR A 1 201 ? -12.842 -9.545 0.550 1.00 88.31 201 THR A CA 1
ATOM 1640 C C . THR A 1 201 ? -13.119 -9.175 2.002 1.00 88.31 201 THR A C 1
ATOM 1642 O O . THR A 1 201 ? -13.380 -10.054 2.822 1.00 88.31 201 THR A O 1
ATOM 1645 N N . ILE A 1 202 ? -13.150 -7.876 2.320 1.00 90.31 202 ILE A N 1
ATOM 1646 C CA . ILE A 1 202 ? -13.479 -7.415 3.675 1.00 90.31 202 ILE A CA 1
ATOM 1647 C C . ILE A 1 202 ? -14.927 -7.738 4.038 1.00 90.31 202 ILE A C 1
ATOM 1649 O O . ILE A 1 202 ? -15.187 -8.139 5.168 1.00 90.31 202 ILE A O 1
ATOM 1653 N N . ARG A 1 203 ? -15.865 -7.642 3.091 1.00 88.38 203 ARG A N 1
ATOM 1654 C CA . ARG A 1 203 ? -17.260 -8.048 3.300 1.00 88.38 203 ARG A CA 1
ATOM 1655 C C . ARG A 1 203 ? -17.363 -9.527 3.668 1.00 88.38 203 ARG A C 1
ATOM 1657 O O . ARG A 1 203 ? -18.064 -9.860 4.621 1.00 88.38 203 ARG A O 1
ATOM 1664 N N . LYS A 1 204 ? -16.657 -10.405 2.948 1.00 88.81 204 LYS A N 1
ATOM 1665 C CA . LYS A 1 204 ? -16.605 -11.846 3.248 1.00 88.81 204 LYS A CA 1
ATOM 1666 C C . LYS A 1 204 ? -15.994 -12.112 4.623 1.00 88.81 204 LYS A C 1
ATOM 1668 O O . LYS A 1 204 ? -16.596 -12.828 5.417 1.00 88.81 204 LYS A O 1
ATOM 1673 N N . MET A 1 205 ? -14.861 -11.479 4.937 1.00 86.88 205 MET A N 1
ATOM 1674 C CA . MET A 1 205 ? -14.221 -11.589 6.255 1.00 86.88 205 MET A CA 1
ATOM 1675 C C . MET A 1 205 ? -15.135 -11.088 7.382 1.00 86.88 205 MET A C 1
ATOM 1677 O O . MET A 1 205 ? -15.285 -11.758 8.397 1.00 86.88 205 MET A O 1
ATOM 1681 N N . GLY A 1 206 ? -15.792 -9.943 7.193 1.00 84.88 206 GLY A N 1
ATOM 1682 C CA . GLY A 1 206 ? -16.713 -9.366 8.170 1.00 84.88 206 GLY A CA 1
ATOM 1683 C C . GLY A 1 206 ? -17.922 -10.261 8.441 1.00 84.88 206 GLY A C 1
ATOM 1684 O O . GLY A 1 206 ? -18.297 -10.432 9.596 1.00 84.88 206 GLY A O 1
ATOM 1685 N N . LYS A 1 207 ? -18.498 -10.883 7.401 1.00 86.44 207 LYS A N 1
ATOM 1686 C CA . LYS A 1 207 ? -19.567 -11.884 7.562 1.00 86.44 207 LYS A CA 1
ATOM 1687 C C . LYS A 1 207 ? -19.085 -13.115 8.328 1.00 86.44 207 LYS A C 1
ATOM 1689 O O . LYS A 1 207 ? -19.773 -13.558 9.240 1.00 86.44 207 LYS A O 1
ATOM 1694 N N . TYR A 1 208 ? -17.905 -13.632 7.987 1.00 86.19 208 TYR A N 1
ATOM 1695 C CA . TYR A 1 208 ? -17.328 -14.804 8.650 1.00 86.19 208 TYR A CA 1
ATOM 1696 C C . TYR A 1 208 ? -17.123 -14.576 10.155 1.00 86.19 208 TYR A C 1
ATOM 1698 O O . TYR A 1 208 ? -17.398 -15.465 10.952 1.00 86.19 208 TYR A O 1
ATOM 1706 N N . LEU A 1 209 ? -16.698 -13.368 10.541 1.00 83.19 209 LEU A N 1
ATOM 1707 C CA . LEU A 1 209 ? -16.481 -12.988 11.940 1.00 83.19 209 LEU A CA 1
ATOM 1708 C C . LEU A 1 209 ? -17.772 -12.804 12.751 1.00 83.19 209 LEU A C 1
ATOM 1710 O O . LEU A 1 209 ? -17.719 -12.896 13.971 1.00 83.19 209 LEU A O 1
ATOM 1714 N N . ILE A 1 210 ? -18.906 -12.512 12.105 1.00 81.81 210 ILE A N 1
ATOM 1715 C CA . ILE A 1 210 ? -20.206 -12.369 12.784 1.00 81.81 210 ILE A CA 1
ATOM 1716 C C . ILE A 1 210 ? -20.934 -13.714 12.875 1.00 81.81 210 ILE A C 1
ATOM 1718 O O . ILE A 1 210 ? -21.597 -13.983 13.870 1.00 81.81 210 ILE A O 1
ATOM 1722 N N . ASN A 1 211 ? -20.824 -14.545 11.836 1.00 75.62 211 ASN A N 1
ATOM 1723 C CA . ASN A 1 211 ? -21.615 -15.768 11.687 1.00 75.62 211 ASN A CA 1
ATOM 1724 C C . ASN A 1 211 ? -20.895 -17.040 12.184 1.00 75.62 211 ASN A C 1
ATOM 1726 O O . ASN A 1 211 ? -21.279 -18.135 11.774 1.00 75.62 211 ASN A O 1
ATOM 1730 N N . ASP A 1 212 ? -19.839 -16.922 13.000 1.00 64.94 212 ASP A N 1
ATOM 1731 C CA . ASP A 1 212 ? -19.047 -18.049 13.534 1.00 64.94 212 ASP A CA 1
ATOM 1732 C C . ASP A 1 212 ? -18.636 -19.098 12.475 1.00 64.94 212 ASP A C 1
ATOM 1734 O O . ASP A 1 212 ? -18.589 -20.301 12.730 1.00 64.94 212 ASP A O 1
ATOM 1738 N N . GLY A 1 213 ? -18.325 -18.648 11.256 1.00 57.44 213 GLY A N 1
ATOM 1739 C CA . GLY A 1 213 ? -17.830 -19.518 10.188 1.00 57.44 213 GLY A CA 1
ATOM 1740 C C . GLY A 1 213 ? -18.844 -20.483 9.565 1.00 57.44 213 GLY A C 1
ATOM 1741 O O . GLY A 1 213 ? -1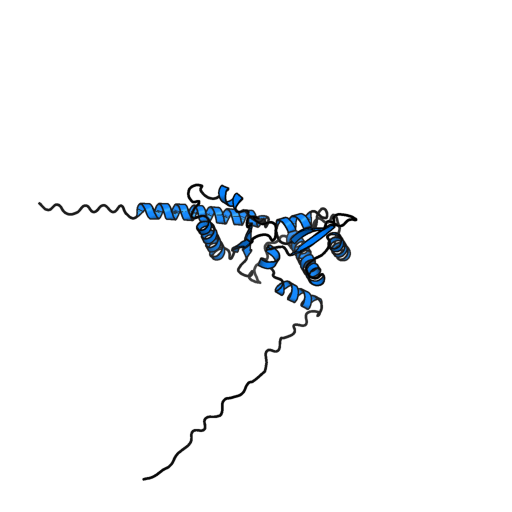8.432 -21.436 8.903 1.00 57.44 213 GLY A O 1
ATOM 1742 N N . VAL A 1 214 ? -20.153 -20.246 9.702 1.00 50.09 214 VAL A N 1
ATOM 1743 C CA . VAL A 1 214 ? -21.137 -20.961 8.875 1.00 50.09 214 VAL A CA 1
ATOM 1744 C C . VAL A 1 214 ? -21.036 -20.429 7.446 1.00 50.09 214 VAL A C 1
ATOM 174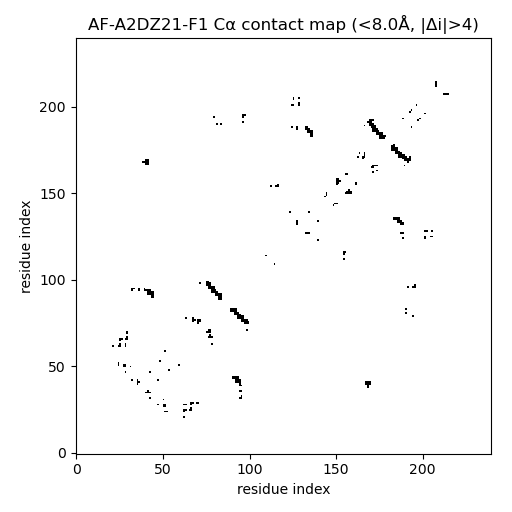6 O O . VAL A 1 214 ? -21.543 -19.352 7.125 1.00 50.09 214 VAL A O 1
ATOM 1749 N N . GLU A 1 215 ? -20.347 -21.174 6.581 1.00 53.72 215 GLU A N 1
ATOM 1750 C CA . GLU A 1 215 ? -20.459 -20.989 5.139 1.00 53.72 215 GLU A CA 1
ATOM 1751 C C . GLU A 1 215 ? -21.931 -21.181 4.762 1.00 53.72 215 GLU A C 1
ATOM 1753 O O . GLU A 1 215 ? -22.446 -22.300 4.741 1.00 53.72 215 GLU A O 1
ATOM 1758 N N . GLU A 1 216 ? -22.633 -20.086 4.463 1.00 51.44 216 GLU A N 1
ATOM 1759 C CA . GLU A 1 216 ? -23.817 -20.172 3.619 1.00 51.44 216 GLU A CA 1
ATOM 1760 C C . GLU A 1 216 ? -23.337 -20.732 2.281 1.00 51.44 216 GLU A C 1
ATOM 1762 O O . GLU A 1 216 ? -22.846 -20.003 1.413 1.00 51.44 216 GLU A O 1
ATOM 1767 N N . GLN A 1 217 ? -23.454 -22.054 2.134 1.00 42.19 217 GLN A N 1
ATOM 1768 C CA . GLN A 1 217 ? -23.558 -22.687 0.835 1.00 42.19 217 GLN A CA 1
ATOM 1769 C C . GLN A 1 217 ? -24.688 -21.951 0.128 1.00 42.19 217 GLN A C 1
ATOM 1771 O O . GLN A 1 217 ? -25.867 -22.132 0.435 1.00 42.19 217 GLN A O 1
ATOM 1776 N N . THR A 1 218 ? -24.319 -21.042 -0.767 1.00 40.41 218 THR A N 1
ATOM 1777 C CA . THR A 1 218 ? -25.270 -20.447 -1.686 1.00 40.41 218 THR A CA 1
ATOM 1778 C C . THR A 1 218 ? -25.756 -21.603 -2.539 1.00 40.41 218 THR A C 1
ATOM 1780 O O . THR A 1 218 ? -25.036 -22.134 -3.381 1.00 40.41 218 THR A O 1
ATOM 1783 N N . ALA A 1 219 ? -26.955 -22.073 -2.201 1.00 36.19 219 ALA A N 1
ATOM 1784 C CA . ALA A 1 219 ? -27.693 -23.065 -2.944 1.00 36.19 219 ALA A CA 1
ATOM 1785 C C . ALA A 1 219 ? -28.017 -22.467 -4.313 1.00 36.19 219 ALA A C 1
ATOM 1787 O O . ALA A 1 219 ? -29.080 -21.889 -4.524 1.00 36.19 219 ALA A O 1
ATOM 1788 N N . ASP A 1 220 ? -27.076 -22.590 -5.242 1.00 42.34 220 ASP A N 1
ATOM 1789 C CA . ASP A 1 220 ? -27.336 -22.399 -6.657 1.00 42.34 220 ASP A CA 1
ATOM 1790 C C . ASP A 1 220 ? -28.006 -23.683 -7.160 1.00 42.34 220 ASP A C 1
ATOM 1792 O O . ASP A 1 220 ? -27.395 -24.582 -7.737 1.00 42.34 220 ASP A O 1
ATOM 1796 N N . ALA A 1 221 ? -29.285 -23.819 -6.812 1.00 36.00 221 ALA A N 1
ATOM 1797 C CA . ALA A 1 221 ? -30.159 -24.840 -7.352 1.00 36.00 221 ALA A CA 1
ATOM 1798 C C . ALA A 1 221 ? -31.605 -24.335 -7.394 1.00 36.00 221 ALA A C 1
ATOM 1800 O O . ALA A 1 221 ? -32.340 -24.364 -6.409 1.00 36.00 221 ALA A O 1
ATOM 1801 N N . THR A 1 222 ? -32.020 -24.060 -8.629 1.00 34.88 222 THR A N 1
ATOM 1802 C CA . THR A 1 222 ? -33.382 -24.207 -9.164 1.00 34.88 222 THR A CA 1
ATOM 1803 C C . THR A 1 222 ? -34.225 -22.937 -9.241 1.00 34.88 222 THR A C 1
ATOM 1805 O O . THR A 1 222 ? -35.053 -22.654 -8.382 1.00 34.88 222 THR A O 1
ATOM 1808 N N . GLN A 1 223 ? -34.178 -22.300 -10.411 1.00 37.56 223 GLN A N 1
ATOM 1809 C CA . GLN A 1 223 ? -35.406 -22.179 -11.196 1.00 37.56 223 GLN A CA 1
ATOM 1810 C C . GLN A 1 223 ? -35.178 -22.769 -12.585 1.00 37.56 223 GLN A C 1
ATOM 1812 O O . GLN A 1 223 ? -34.546 -22.180 -13.458 1.00 37.56 223 GLN A O 1
ATOM 1817 N N . GLN A 1 224 ? -35.704 -23.982 -12.740 1.00 34.75 224 GLN A N 1
ATOM 1818 C CA . GLN A 1 224 ? -36.115 -24.537 -14.016 1.00 34.75 224 GLN A CA 1
ATOM 1819 C C . GLN A 1 224 ? -37.075 -23.549 -14.690 1.00 34.75 224 GLN A C 1
ATOM 1821 O O . GLN A 1 224 ? -38.118 -23.218 -14.131 1.00 34.75 224 GLN A O 1
ATOM 1826 N N . ALA A 1 225 ? -36.749 -23.137 -15.909 1.00 32.94 225 ALA A N 1
ATOM 1827 C CA . ALA A 1 225 ? -37.758 -22.886 -16.926 1.00 32.94 225 ALA A CA 1
ATOM 1828 C C . ALA A 1 225 ? -37.692 -24.080 -17.879 1.00 32.94 225 ALA A C 1
ATOM 1830 O O . ALA A 1 225 ? -36.938 -24.095 -18.849 1.00 32.94 225 ALA A O 1
ATOM 1831 N N . ASP A 1 226 ? -38.424 -25.123 -17.498 1.00 36.06 226 ASP A N 1
ATOM 1832 C CA . ASP A 1 226 ? -38.729 -26.261 -18.346 1.00 36.06 226 ASP A CA 1
ATOM 1833 C C . ASP A 1 226 ? -39.674 -25.782 -19.456 1.00 36.06 226 ASP A C 1
ATOM 1835 O O . ASP A 1 226 ? -40.673 -25.102 -19.205 1.00 36.06 226 ASP A O 1
ATOM 1839 N N . GLY A 1 227 ? -39.307 -26.063 -20.699 1.00 35.56 227 GLY A N 1
ATOM 1840 C CA . GLY A 1 227 ? -39.949 -25.485 -21.869 1.00 35.56 227 GLY A CA 1
ATOM 1841 C C . GLY A 1 227 ? -39.427 -26.074 -23.166 1.00 35.56 227 GLY A C 1
ATOM 1842 O O . GLY A 1 227 ? -39.196 -25.328 -24.111 1.00 35.56 227 GLY A O 1
ATOM 1843 N N . GLN A 1 228 ? -39.231 -27.393 -23.232 1.00 37.00 228 GLN A N 1
ATOM 1844 C CA . GLN A 1 228 ? -39.106 -28.079 -24.517 1.00 37.00 228 GLN A CA 1
ATOM 1845 C C . GLN A 1 228 ? -39.659 -29.506 -24.454 1.00 37.00 228 GLN A C 1
ATOM 1847 O O . GLN A 1 228 ? -39.225 -30.356 -23.685 1.00 37.00 228 GLN A O 1
ATOM 1852 N N . GLN A 1 229 ? -40.688 -29.704 -25.275 1.00 39.56 229 GLN A N 1
ATOM 1853 C CA . GLN A 1 229 ? -41.529 -30.888 -25.389 1.00 39.56 229 GLN A CA 1
ATOM 1854 C C . GLN A 1 229 ? -40.760 -32.133 -25.872 1.00 39.56 229 GLN A C 1
ATOM 1856 O O . GLN A 1 229 ? -39.796 -32.010 -26.632 1.00 39.56 229 GLN A O 1
ATOM 1861 N N . PRO A 1 230 ? -41.229 -33.344 -25.515 1.00 37.50 230 PRO A N 1
ATOM 1862 C CA . PRO A 1 230 ? -40.642 -34.596 -25.970 1.00 37.50 230 PRO A CA 1
ATOM 1863 C C . PRO A 1 230 ? -41.000 -34.885 -27.435 1.00 37.50 230 PRO A C 1
ATOM 1865 O O . PRO A 1 230 ? -42.168 -35.014 -27.808 1.00 37.50 230 PRO A O 1
ATOM 1868 N N . ASN A 1 231 ? -39.968 -35.034 -28.266 1.00 34.84 231 ASN A N 1
ATOM 1869 C CA . ASN A 1 231 ? -40.081 -35.471 -29.652 1.00 34.84 231 ASN A CA 1
ATOM 1870 C C . ASN A 1 231 ? -40.418 -36.972 -29.695 1.00 34.84 231 ASN A C 1
ATOM 1872 O O . ASN A 1 231 ? -39.562 -37.823 -29.452 1.00 34.84 231 ASN A O 1
ATOM 1876 N N . THR A 1 232 ? -41.680 -37.291 -29.978 1.00 40.00 232 THR A N 1
ATOM 1877 C CA . THR A 1 232 ? -42.154 -38.662 -30.194 1.00 40.00 232 THR A CA 1
ATOM 1878 C C . THR A 1 232 ? -42.066 -38.979 -31.684 1.00 40.00 232 THR A C 1
ATOM 1880 O O . THR A 1 232 ? -42.918 -38.567 -32.467 1.00 40.00 232 THR A O 1
ATOM 1883 N N . GLN A 1 233 ? -41.041 -39.731 -32.086 1.00 40.34 233 GLN A N 1
ATOM 1884 C CA . GLN A 1 233 ? -41.024 -40.431 -33.369 1.00 40.34 233 GLN A CA 1
ATOM 1885 C C . GLN A 1 233 ? -41.730 -41.782 -33.214 1.00 40.34 233 GLN A C 1
ATOM 1887 O O . GLN A 1 233 ? -41.173 -42.695 -32.606 1.00 40.34 233 GLN A O 1
ATOM 1892 N N . ARG A 1 234 ? -42.916 -41.945 -33.817 1.00 36.09 234 ARG A N 1
ATOM 1893 C CA . ARG A 1 234 ? -43.311 -43.233 -34.411 1.00 36.09 234 ARG A CA 1
ATOM 1894 C C . ARG A 1 234 ? -44.457 -43.095 -35.421 1.00 36.09 234 ARG A C 1
ATOM 1896 O O . ARG A 1 234 ? -45.569 -42.740 -35.060 1.00 36.09 234 ARG A O 1
ATOM 1903 N N . SER A 1 235 ? -44.111 -43.460 -36.656 1.00 39.16 235 SER A N 1
ATOM 1904 C CA . SER A 1 235 ? -44.925 -44.100 -37.699 1.00 39.16 235 SER A CA 1
ATOM 1905 C C . SER A 1 235 ? -46.142 -43.371 -38.274 1.00 39.16 235 SER A C 1
ATOM 1907 O O . SER A 1 235 ? -47.224 -43.367 -37.700 1.00 39.16 235 SER A O 1
ATOM 1909 N N . GLN A 1 236 ? -45.978 -42.910 -39.517 1.00 40.75 236 GLN A N 1
ATOM 1910 C CA . GLN A 1 236 ? -47.039 -42.946 -40.522 1.00 40.75 236 GLN A CA 1
ATOM 1911 C C . GLN A 1 236 ? -46.916 -44.267 -41.301 1.00 40.75 236 GLN A C 1
ATOM 1913 O O . GLN A 1 236 ? -45.901 -44.510 -41.951 1.00 40.75 236 GLN A O 1
ATOM 1918 N N . GLU A 1 237 ? -47.938 -45.115 -41.207 1.00 42.34 237 GLU A N 1
ATOM 1919 C CA . GLU A 1 237 ? -48.316 -46.073 -42.251 1.00 42.34 237 GLU A CA 1
ATOM 1920 C C . GLU A 1 237 ? -49.266 -45.349 -43.206 1.00 42.34 237 GLU A C 1
ATOM 1922 O O . GLU A 1 237 ? -50.310 -44.898 -42.744 1.00 42.34 237 GLU A O 1
ATOM 1927 N N . VAL A 1 238 ? -48.948 -45.273 -44.504 1.00 44.28 238 VAL A N 1
ATOM 1928 C CA . VAL A 1 238 ? -49.942 -45.110 -45.581 1.00 44.28 238 VAL A CA 1
ATOM 1929 C C . VAL A 1 238 ? -49.396 -45.747 -46.875 1.00 44.28 238 VAL A C 1
ATOM 1931 O O . VAL A 1 238 ? -48.514 -45.183 -47.509 1.00 44.28 238 VAL A O 1
ATOM 1934 N N . ILE A 1 239 ? -49.965 -46.911 -47.214 1.00 39.28 239 ILE A N 1
ATOM 1935 C CA . ILE A 1 239 ? -50.428 -47.365 -48.547 1.00 39.28 239 ILE A CA 1
ATOM 1936 C C . ILE A 1 239 ? -49.401 -47.433 -49.699 1.00 39.28 239 ILE A C 1
ATOM 1938 O O . ILE A 1 239 ? -49.075 -46.418 -50.306 1.00 39.28 239 ILE A O 1
ATOM 1942 N N . GLU A 1 240 ? -49.021 -48.658 -50.084 1.00 38.91 240 GLU A N 1
ATOM 1943 C CA . GLU A 1 240 ? -49.569 -49.382 -51.259 1.00 38.91 240 GLU A CA 1
ATOM 1944 C C . GLU A 1 240 ? -49.423 -50.901 -51.075 1.00 38.91 240 GLU A C 1
ATOM 1946 O O . GLU A 1 240 ? -48.370 -51.339 -50.556 1.00 38.91 240 GLU A O 1
#

Mean predicted aligned error: 13.12 Å

Foldseek 3Di:
DDDDDDPDDPPPPVVVVVVVVLVVLLVQVLVVQVVCCVLLAWDFPVNNCVSHDPVPPVCSVVSLQSNQVVCCVPPQKGKDWDFDPDDPPGTIIIHIERNDDDDPPDPDPDDPLRVLLVVLLLVVVLVCVVVVFKDWLVRSVVVCVVVVHDCCDPNCHHPPVSVVSCVSSQQKPWDFDDDPVDTIIMIGGGPVCCVHQNPVNSVVVNCCVVVVNPPPPPPPDDDDPDDDDDDDDDDDDDDD

Organism: Trichomonas vaginalis (strain ATCC PRA-98 / G3) (NCBI:txid412133)

InterPro domains:
  IPR002190 MAGE homology domain [PF01454] (30-200)
  IPR002190 MAGE homology domain [PS50838] (22-196)
  IPR002190 MAGE homology domain [SM01373] (29-202)
  IPR037445 Melanoma-associated antigen [PTHR11736] (18-219)
  IPR041898 MAGE homology domain, winged helix WH1 motif [G3DSA:1.10.10.1200] (4-96)
  IPR041899 MAGE homology domain, winged helix WH2 motif [G3DSA:1.10.10.1210] (110-229)

pLDDT: mean 77.98, std 18.58, range [32.94, 95.56]

Radius of gyration: 28.79 Å; Cα contacts (8 Å, |Δi|>4): 216; chains: 1; bounding box: 85×74×91 Å

Secondary structure (DSSP, 8-state):
----------SSHHHHHHHHHHHHHHHHHHHHHHHHHHTT--EEHHHHTTTS-TT-GGGHHHHHHHHHHHHHHHHSEEEEEE--SSSTTPPPEEEEEE-SPPPTTSPP---HHHHHHHHHHHHHHHHHHHTTTEEEHHHHHHHHHHTT--TT-TTT-STTHHHHHHHHTTSEEEEEE--TT-PEEEEEE-HHHHHHTHHHHHHHHHHHHHTTT---------------------------

Sequence (240 aa):
MSDSDAYEDRGDQGDEEQRHGDDQETSRVARFFLYKNRERLSVKRAQLKTVMNKSVDSKKNNVVKRASAMLQETLGLKIHEYVPEGKKGTSSKLFLIRDKNYPEEAPIPFTTLEKQKYGILTFIFIALYFKNGKMDLDQCWQLLENAGVEKDSEIIGNWPDQIHIWSKMEYLKEKKIESEACPKIEISYGARFHSEFGEETIRKMGKYLINDGVEEQTADATQQADGQQPNTQRSQEVIE

Nearest PDB structures (foldseek):
  7dg2-assembly1_C  TM=8.823E-01  e=4.592E-11  Xenopus laevis
  7tve-assembly1_F  TM=7.670E-01  e=1.769E-07  Saccharomyces cerevisiae W303
  9bd2-assembly1_A  TM=4.040E-01  e=6.534E-07  Homo sapiens
  2dqr-assembly1_B  TM=4.749E-01  e=7.434E-02  Bacillus subtilis
  3ech-assembly1_B  TM=5.401E-01  e=1.732E+00  Pseudomonas aeruginosa